Protein AF-A0A409WT19-F1 (afdb_monomer)

Nearest PDB structures (foldseek):
  8k3w-assembly1_B  TM=9.129E-01  e=9.365E-23  Saccharomyces cerevisiae
  8k3q-assembly1_A  TM=8.929E-01  e=1.526E-22  Saccharomyces cerevisiae
  7stl-assembly1_B  TM=9.251E-01  e=7.924E-22  Candida albicans
  7stn-assembly1_A  TM=9.046E-01  e=9.515E-22  Candida albicans
  7stm-assembly1_B  TM=8.759E-01  e=1.372E-21  Candida albicans

Sequence (264 aa):
MSILGGAQQFPGGLEEDKERMMAGDPRSGIIFDMDGIPQRVPRRYDTDKKVELFHADFVLDNSVPPNLLDIFVNRTEREFTHMRYSAATCDPNAFNDSGFTLRQVYYAPPWRTELFIVTMMYHEDKELFCRMMHGVIINVAHLCKRDCRRTGGKDGWKKMVVCIVSDGRGRDKVNARTLSVMVAMSAYQDGVAKTKIGKQAVTGCIYEYTTQSAEKGTVPVQVISSPKEKNQTKINSHSWLFNAFGAISSLQPNVPLDVGLTSI

Organism: Psilocybe cyanescens (NCBI:txid93625)

pLDDT: mean 70.89, std 19.67, range [27.17, 92.88]

Mean predicted aligned error: 13.64 Å

InterPro domains:
  IPR004835 Chitin synthase [PTHR22914] (76-249)
  IPR013616 Chitin synthase N-terminal [PF08407] (47-108)

Radius of gyration: 22.03 Å; Cα contacts (8 Å, |Δi|>4): 404; chains: 1; bounding box: 65×69×58 Å

Structure (mmCIF, N/CA/C/O backbone):
data_AF-A0A409WT19-F1
#
_entry.id   AF-A0A409WT19-F1
#
loop_
_atom_site.group_PDB
_atom_site.id
_atom_site.type_symbol
_atom_site.label_atom_id
_atom_site.label_alt_id
_atom_site.label_comp_id
_atom_site.label_asym_id
_atom_site.label_entity_id
_atom_site.label_seq_id
_atom_site.pdbx_PDB_ins_code
_atom_site.Cartn_x
_atom_site.Cartn_y
_atom_site.Cartn_z
_atom_site.occupancy
_atom_site.B_iso_or_equiv
_atom_site.auth_seq_id
_atom_site.auth_comp_id
_atom_site.auth_asym_id
_atom_site.auth_atom_id
_atom_site.pdbx_PDB_model_num
ATOM 1 N N . MET A 1 1 ? 35.675 50.215 -40.117 1.00 34.16 1 MET A N 1
ATOM 2 C CA . MET A 1 1 ? 36.206 49.495 -38.942 1.00 34.16 1 MET A CA 1
ATOM 3 C C . MET A 1 1 ? 35.009 48.838 -38.265 1.00 34.16 1 MET A C 1
ATOM 5 O O . MET A 1 1 ? 34.357 49.470 -37.451 1.00 34.16 1 MET A O 1
ATOM 9 N N . SER A 1 2 ? 34.638 47.635 -38.707 1.00 27.17 2 SER A N 1
ATOM 10 C CA . SER A 1 2 ? 33.568 46.840 -38.089 1.00 27.17 2 SER A CA 1
ATOM 11 C C . SER A 1 2 ? 34.222 45.624 -37.462 1.00 27.17 2 SER A C 1
ATOM 13 O O . SER A 1 2 ? 34.942 44.903 -38.151 1.00 27.17 2 SER A O 1
ATOM 15 N N . ILE A 1 3 ? 34.021 45.438 -36.161 1.00 33.12 3 ILE A N 1
ATOM 16 C CA . ILE A 1 3 ? 34.549 44.295 -35.421 1.00 33.12 3 ILE A CA 1
ATOM 17 C C . ILE A 1 3 ? 33.390 43.349 -35.120 1.00 33.12 3 ILE A C 1
ATOM 19 O O . ILE A 1 3 ? 32.343 43.749 -34.617 1.00 33.12 3 ILE A O 1
ATOM 23 N N . LEU A 1 4 ? 33.625 42.101 -35.513 1.00 32.59 4 LEU A N 1
ATOM 24 C CA . LEU A 1 4 ? 32.798 40.915 -35.373 1.00 32.59 4 LEU A CA 1
ATOM 25 C C . LEU A 1 4 ? 32.616 40.502 -33.907 1.00 32.59 4 LEU A C 1
ATOM 27 O O . LEU A 1 4 ? 33.563 40.534 -33.126 1.00 32.59 4 LEU A O 1
ATOM 31 N N . GLY A 1 5 ? 31.430 39.985 -33.591 1.00 28.62 5 GLY A N 1
ATOM 32 C CA . GLY A 1 5 ? 31.175 39.134 -32.432 1.00 28.62 5 GLY A CA 1
ATOM 33 C C . GLY A 1 5 ? 30.211 38.026 -32.846 1.00 28.62 5 GLY A C 1
ATOM 34 O O . GLY A 1 5 ? 29.013 38.262 -32.956 1.00 28.62 5 GLY A O 1
ATOM 35 N N . GLY A 1 6 ? 30.747 36.846 -33.163 1.00 30.41 6 GLY A N 1
ATOM 36 C CA . GLY A 1 6 ? 29.967 35.672 -33.547 1.00 30.41 6 GLY A CA 1
ATOM 37 C C . GLY A 1 6 ? 29.370 34.975 -32.327 1.00 30.41 6 GLY A C 1
ATOM 38 O O . GLY A 1 6 ? 30.101 34.614 -31.407 1.00 30.41 6 GLY A O 1
ATOM 39 N N . ALA A 1 7 ? 28.056 34.753 -32.345 1.00 29.17 7 ALA A N 1
ATOM 40 C CA . ALA A 1 7 ? 27.387 33.805 -31.465 1.00 29.17 7 ALA A CA 1
ATOM 41 C C . ALA A 1 7 ? 27.084 32.533 -32.267 1.00 29.17 7 ALA A C 1
ATOM 43 O O . ALA A 1 7 ? 26.393 32.559 -33.284 1.00 29.17 7 ALA A O 1
ATOM 44 N N . GLN A 1 8 ? 27.658 31.427 -31.816 1.00 30.56 8 GLN A N 1
ATOM 45 C CA . GLN A 1 8 ? 27.483 30.090 -32.361 1.00 30.56 8 GLN A CA 1
ATOM 46 C C . GLN A 1 8 ? 26.070 29.594 -32.018 1.00 30.56 8 GLN A C 1
ATOM 48 O O . GLN A 1 8 ? 25.699 29.517 -30.848 1.00 30.56 8 GLN A O 1
ATOM 53 N N . GLN A 1 9 ? 25.262 29.308 -33.038 1.00 28.48 9 GLN A N 1
ATOM 54 C CA . GLN A 1 9 ? 23.874 28.874 -32.890 1.00 28.48 9 GLN A CA 1
ATOM 55 C C . GLN A 1 9 ? 23.842 27.358 -32.632 1.00 28.48 9 GLN A C 1
ATOM 57 O O . GLN A 1 9 ? 24.220 26.568 -33.495 1.00 28.48 9 GLN A O 1
ATOM 62 N N . PHE A 1 10 ? 23.430 26.950 -31.430 1.00 28.52 10 PHE A N 1
ATOM 63 C CA . PHE A 1 10 ? 23.114 25.554 -31.117 1.00 28.52 10 PHE A CA 1
ATOM 64 C C . PHE A 1 10 ? 21.716 25.216 -31.668 1.00 28.52 10 PHE A C 1
ATOM 66 O O . PHE A 1 10 ? 20.786 25.990 -31.429 1.00 28.52 10 PHE A O 1
ATOM 73 N N . PRO A 1 11 ? 21.524 24.094 -32.388 1.00 29.58 11 PRO A N 1
ATOM 74 C CA . PRO A 1 11 ? 20.205 23.691 -32.853 1.00 29.58 11 PRO A CA 1
ATOM 75 C C . PRO A 1 11 ? 19.469 22.979 -31.711 1.00 29.58 11 PRO A C 1
ATOM 77 O O . PRO A 1 11 ? 19.984 22.017 -31.143 1.00 29.58 11 PRO A O 1
ATOM 80 N N . GLY A 1 12 ? 18.279 23.460 -31.356 1.00 33.72 12 GLY A N 1
ATOM 81 C CA . GLY A 1 12 ? 17.450 22.844 -30.315 1.00 33.72 12 GLY A CA 1
ATOM 82 C C . GLY A 1 12 ? 16.555 23.848 -29.600 1.00 33.72 12 GLY A C 1
ATOM 83 O O . GLY A 1 12 ? 16.674 24.039 -28.392 1.00 33.72 12 GLY A O 1
ATOM 84 N N . GLY A 1 13 ? 15.698 24.540 -30.352 1.00 27.66 13 GLY A N 1
ATOM 85 C CA . GLY A 1 13 ? 14.658 25.392 -29.784 1.00 27.66 13 GLY A CA 1
ATOM 86 C C . GLY A 1 13 ? 13.470 24.551 -29.316 1.00 27.66 13 GLY A C 1
ATOM 87 O O . GLY A 1 13 ? 12.883 23.819 -30.104 1.00 27.66 13 GLY A O 1
ATOM 88 N N . LEU A 1 14 ? 13.088 24.717 -28.048 1.00 38.41 14 LEU A N 1
ATOM 89 C CA . LEU A 1 14 ? 11.942 24.110 -27.341 1.00 38.41 14 LEU A CA 1
ATOM 90 C C . LEU A 1 14 ? 10.548 24.362 -27.965 1.00 38.41 14 LEU A C 1
ATOM 92 O O . LEU A 1 14 ? 9.535 24.010 -27.356 1.00 38.41 14 LEU A O 1
ATOM 96 N N . GLU A 1 15 ? 10.466 24.986 -29.139 1.00 33.94 15 GLU A N 1
ATOM 97 C CA . GLU A 1 15 ? 9.197 25.220 -29.835 1.00 33.94 15 GLU A CA 1
ATOM 98 C C . GLU A 1 15 ? 8.867 24.143 -30.873 1.00 33.94 15 GLU A C 1
ATOM 100 O O . GLU A 1 15 ? 7.701 23.768 -30.975 1.00 33.94 15 GLU A O 1
ATOM 105 N N . GLU A 1 16 ? 9.852 23.554 -31.560 1.00 32.25 16 GLU A N 1
ATOM 106 C CA . GLU A 1 16 ? 9.579 22.525 -32.584 1.00 32.25 16 GLU A CA 1
ATOM 107 C C . GLU A 1 16 ? 9.111 21.186 -31.978 1.00 32.25 16 GLU A C 1
ATOM 109 O O . GLU A 1 16 ? 8.370 20.429 -32.611 1.00 32.25 16 GLU A O 1
ATOM 114 N N . ASP A 1 17 ? 9.448 20.915 -30.712 1.00 38.34 17 ASP A N 1
ATOM 115 C CA . ASP A 1 17 ? 9.003 19.707 -30.003 1.00 38.34 17 ASP A CA 1
ATOM 116 C C . ASP A 1 17 ? 7.533 19.772 -29.551 1.00 38.34 17 ASP A C 1
ATOM 118 O O . ASP A 1 17 ? 6.922 18.734 -29.283 1.00 38.34 17 ASP A O 1
ATOM 122 N N . LYS A 1 18 ? 6.919 20.965 -29.512 1.00 36.59 18 LYS A N 1
ATOM 123 C CA . LYS A 1 18 ? 5.501 21.105 -29.141 1.00 36.59 18 LYS A CA 1
ATOM 124 C C . LYS A 1 18 ? 4.560 20.661 -30.256 1.00 36.59 18 LYS A C 1
ATOM 126 O O . LYS A 1 18 ? 3.535 20.054 -29.960 1.00 36.59 18 LYS A O 1
ATOM 131 N N . GLU A 1 19 ? 4.902 20.902 -31.521 1.00 31.25 19 GLU A N 1
ATOM 132 C CA . GLU A 1 19 ? 4.044 20.488 -32.641 1.00 31.25 19 GLU A CA 1
ATOM 133 C C . GLU A 1 19 ? 4.127 18.981 -32.912 1.00 31.25 19 GLU A C 1
ATOM 135 O O . GLU A 1 19 ? 3.110 18.352 -33.211 1.00 31.25 19 GLU A O 1
ATOM 140 N N . ARG A 1 20 ? 5.294 18.352 -32.702 1.00 35.41 20 ARG A N 1
ATOM 141 C CA . ARG A 1 20 ? 5.429 16.888 -32.828 1.00 35.41 20 ARG A CA 1
ATOM 142 C C . ARG A 1 20 ? 4.721 16.105 -31.724 1.00 35.41 20 ARG A C 1
ATOM 144 O O . ARG A 1 20 ? 4.284 14.989 -31.983 1.00 35.41 20 ARG A O 1
ATOM 151 N N . MET A 1 21 ? 4.562 16.673 -30.528 1.00 38.19 21 MET A N 1
ATOM 152 C CA . MET A 1 21 ? 3.793 16.033 -29.451 1.00 38.19 21 MET A CA 1
ATOM 153 C C . MET A 1 21 ? 2.270 16.107 -29.648 1.00 38.19 21 MET A C 1
ATOM 155 O O . MET A 1 21 ? 1.548 15.365 -28.986 1.00 38.19 21 MET A O 1
ATOM 159 N N . MET A 1 22 ? 1.777 16.955 -30.559 1.00 35.16 22 MET A N 1
ATOM 160 C CA . MET A 1 22 ? 0.338 17.177 -30.771 1.00 35.16 22 MET A CA 1
ATOM 161 C C . MET A 1 22 ? -0.224 16.466 -32.014 1.00 35.16 22 MET A C 1
ATOM 163 O O . MET A 1 22 ? -1.440 16.400 -32.182 1.00 35.16 22 MET A O 1
ATOM 167 N N . ALA A 1 23 ? 0.626 15.887 -32.867 1.00 37.25 23 ALA A N 1
ATOM 168 C CA . ALA A 1 23 ? 0.204 15.116 -34.036 1.00 37.25 23 ALA A CA 1
ATOM 169 C C . ALA A 1 23 ? 0.237 13.604 -33.741 1.00 37.25 23 ALA A C 1
ATOM 171 O O . ALA A 1 23 ? 1.149 12.887 -34.152 1.00 37.25 23 ALA A O 1
ATOM 172 N N . GLY A 1 24 ? -0.758 13.119 -32.994 1.00 36.38 24 GLY A N 1
ATOM 173 C CA . GLY A 1 24 ? -0.985 11.686 -32.794 1.00 36.38 24 GLY A CA 1
ATOM 174 C C . GLY A 1 24 ? -1.461 10.998 -34.081 1.00 36.38 24 GLY A C 1
ATOM 175 O O . GLY A 1 24 ? -2.350 11.499 -34.767 1.00 36.38 24 GLY A O 1
ATOM 176 N N . ASP A 1 25 ? -0.869 9.846 -34.401 1.00 36.38 25 ASP A N 1
ATOM 177 C CA . ASP A 1 25 ? -1.284 8.959 -35.496 1.00 36.38 25 ASP A CA 1
ATOM 178 C C . ASP A 1 25 ? -2.743 8.494 -35.284 1.00 36.38 25 ASP A C 1
ATOM 180 O O . ASP A 1 25 ? -3.032 7.850 -34.273 1.00 36.38 25 ASP A O 1
ATOM 184 N N . PRO A 1 26 ? -3.679 8.759 -36.217 1.00 38.06 26 PRO A N 1
ATOM 185 C CA . PRO A 1 26 ? -5.097 8.419 -36.065 1.00 38.06 26 PRO A CA 1
ATOM 186 C C . PRO A 1 26 ? -5.399 6.905 -36.120 1.00 38.06 26 PRO A C 1
ATOM 188 O O . PRO A 1 26 ? -6.566 6.515 -36.184 1.00 38.06 26 PRO A O 1
ATOM 191 N N . ARG A 1 27 ? -4.381 6.031 -36.104 1.00 37.41 27 ARG A N 1
ATOM 192 C CA . ARG A 1 27 ? -4.532 4.564 -36.081 1.00 37.41 27 ARG A CA 1
ATOM 193 C C . ARG A 1 27 ? -4.283 3.910 -34.721 1.00 37.41 27 ARG A C 1
ATOM 195 O O . ARG A 1 27 ? -4.543 2.715 -34.587 1.00 37.41 27 ARG A O 1
ATOM 202 N N . SER A 1 28 ? -3.857 4.649 -33.698 1.00 38.03 28 SER A N 1
ATOM 203 C CA . SER A 1 28 ? -3.833 4.156 -32.316 1.00 38.03 28 SER A CA 1
ATOM 204 C C . SER A 1 28 ? -5.093 4.624 -31.584 1.00 38.03 28 SER A C 1
ATOM 206 O O . SER A 1 28 ? -5.157 5.709 -31.018 1.00 38.03 28 SER A O 1
ATOM 208 N N . GLY A 1 29 ? -6.138 3.795 -31.600 1.00 32.41 29 GLY A N 1
ATOM 209 C CA . GLY A 1 29 ? -7.414 4.050 -30.916 1.00 32.41 29 GLY A CA 1
ATOM 210 C C . GLY A 1 29 ? -7.337 4.010 -29.383 1.00 32.41 29 GLY A C 1
ATOM 211 O O . GLY A 1 29 ? -8.157 3.351 -28.753 1.00 32.41 29 GLY A O 1
ATOM 212 N N . ILE A 1 30 ? -6.358 4.678 -28.772 1.00 35.19 30 ILE A N 1
ATOM 213 C CA . ILE A 1 30 ? -6.200 4.784 -27.321 1.00 35.19 30 ILE A CA 1
ATOM 214 C C . ILE A 1 30 ? -6.354 6.255 -26.932 1.00 35.19 30 ILE A C 1
ATOM 216 O O . ILE A 1 30 ? -5.383 6.998 -26.815 1.00 35.19 30 ILE A O 1
ATOM 220 N N . ILE A 1 31 ? -7.601 6.664 -26.713 1.00 31.11 31 ILE A N 1
ATOM 221 C CA . ILE A 1 31 ? -7.924 7.886 -25.978 1.00 31.11 31 ILE A CA 1
ATOM 222 C C . ILE A 1 31 ? -8.144 7.453 -24.526 1.00 31.11 31 ILE A C 1
ATOM 224 O O . ILE A 1 31 ? -9.209 6.946 -24.178 1.00 31.11 31 ILE A O 1
ATOM 228 N N . PHE A 1 32 ? -7.128 7.609 -23.672 1.00 40.91 32 PHE A N 1
ATOM 229 C CA . PHE A 1 32 ? -7.372 7.681 -22.232 1.00 40.91 32 PHE A CA 1
ATOM 230 C C . PHE A 1 32 ? -7.913 9.079 -21.957 1.00 40.91 32 PHE A C 1
ATOM 232 O O . PHE A 1 32 ? -7.148 10.037 -21.862 1.00 40.91 32 PHE A O 1
ATOM 239 N N . ASP A 1 33 ? -9.235 9.194 -21.884 1.00 40.25 33 ASP A N 1
ATOM 240 C CA . ASP A 1 33 ? -9.903 10.417 -21.455 1.00 40.25 33 ASP A CA 1
ATOM 241 C C . ASP A 1 33 ? -9.554 10.683 -19.977 1.00 40.25 33 ASP A C 1
ATOM 243 O O . ASP A 1 33 ? -10.164 10.148 -19.051 1.00 40.25 33 ASP A O 1
ATOM 247 N N . MET A 1 34 ? -8.484 11.453 -19.772 1.00 45.59 34 MET A N 1
ATOM 248 C CA . MET A 1 34 ? -7.993 11.926 -18.473 1.00 45.59 34 MET A CA 1
ATOM 249 C C . MET A 1 34 ? -8.787 13.139 -17.949 1.00 45.59 34 MET A C 1
ATOM 251 O O . MET A 1 34 ? -8.468 13.635 -16.865 1.00 45.59 34 MET A O 1
ATOM 255 N N . ASP A 1 35 ? -9.825 13.586 -18.667 1.00 38.72 35 ASP A N 1
ATOM 256 C CA . ASP A 1 35 ? -10.744 14.658 -18.257 1.00 38.72 35 ASP A CA 1
ATOM 257 C C . ASP A 1 35 ? -12.117 14.124 -17.800 1.00 38.72 35 ASP A C 1
ATOM 259 O O . ASP A 1 35 ? -12.917 14.845 -17.192 1.00 38.72 35 ASP A O 1
ATOM 263 N N . GLY A 1 36 ? -12.371 12.826 -17.986 1.00 41.22 36 GLY A N 1
ATOM 264 C CA . GLY A 1 36 ? -13.545 12.132 -17.476 1.00 41.22 36 GLY A CA 1
ATOM 265 C C . GLY A 1 36 ? -13.480 11.892 -15.966 1.00 41.22 36 GLY A C 1
ATOM 266 O O . GLY A 1 36 ? -12.924 10.901 -15.493 1.00 41.22 36 GLY A O 1
ATOM 267 N N . ILE A 1 37 ? -14.124 12.759 -15.180 1.00 49.78 37 ILE A N 1
ATOM 268 C CA . ILE A 1 37 ? -14.518 12.426 -13.801 1.00 49.78 37 ILE A CA 1
ATOM 269 C C . ILE A 1 37 ? -15.311 11.106 -13.865 1.00 49.78 37 ILE A C 1
ATOM 271 O O . ILE A 1 37 ? -16.306 11.070 -14.593 1.00 49.78 37 ILE A O 1
ATOM 275 N N . PRO A 1 38 ? -14.950 10.035 -13.126 1.00 46.41 38 PRO A N 1
ATOM 276 C CA . PRO A 1 38 ? -15.708 8.790 -13.172 1.00 46.41 38 PRO A CA 1
ATOM 277 C C . PRO A 1 38 ? -17.157 9.059 -12.755 1.00 46.41 38 PRO A C 1
ATOM 279 O O . PRO A 1 38 ? -17.451 9.342 -11.587 1.00 46.41 38 PRO A O 1
ATOM 282 N N . GLN A 1 39 ? -18.065 9.020 -13.735 1.00 46.75 39 GLN A N 1
ATOM 283 C CA . GLN A 1 39 ? -19.486 9.204 -13.494 1.00 46.75 39 GLN A CA 1
ATOM 284 C C . GLN A 1 39 ? -20.028 8.031 -12.680 1.00 46.75 39 GLN A C 1
ATOM 286 O O . GLN A 1 39 ? -19.696 6.864 -12.891 1.00 46.75 39 GLN A O 1
ATOM 291 N N . ARG A 1 40 ? -20.881 8.373 -11.713 1.00 45.03 40 ARG A N 1
ATOM 292 C CA . ARG A 1 40 ? -21.516 7.441 -10.785 1.00 45.03 40 ARG A CA 1
ATOM 293 C C . ARG A 1 40 ? -22.378 6.444 -11.561 1.00 45.03 40 ARG A C 1
ATOM 295 O O . ARG A 1 40 ? -23.496 6.769 -11.947 1.00 45.03 40 ARG A O 1
ATOM 302 N N . VAL A 1 41 ? -21.891 5.218 -11.725 1.00 48.91 41 VAL A N 1
ATOM 303 C CA . VAL A 1 41 ? -22.724 4.105 -12.194 1.00 48.91 41 VAL A CA 1
ATOM 304 C C . VAL A 1 41 ? -23.747 3.782 -11.088 1.00 48.91 41 VAL A C 1
ATOM 306 O O . VAL A 1 41 ? -23.342 3.586 -9.934 1.00 48.91 41 VAL A O 1
ATOM 309 N N . PRO A 1 42 ? -25.067 3.764 -11.368 1.00 39.84 42 PRO A N 1
ATOM 310 C CA . PRO A 1 42 ? -26.081 3.420 -10.375 1.00 39.84 42 PRO A CA 1
ATOM 311 C C . PRO A 1 42 ? -25.823 2.023 -9.794 1.00 39.84 42 PRO A C 1
ATOM 313 O O . PRO A 1 42 ? -25.612 1.056 -10.525 1.00 39.84 42 PRO A O 1
ATOM 316 N N . ARG A 1 43 ? -25.800 1.931 -8.459 1.00 55.56 43 ARG A N 1
ATOM 317 C CA . ARG A 1 43 ? -25.435 0.721 -7.710 1.00 55.56 43 ARG A CA 1
ATOM 318 C C . ARG A 1 43 ? -26.421 -0.415 -7.994 1.00 55.56 43 ARG A C 1
ATOM 320 O O . ARG A 1 43 ? -27.623 -0.241 -7.809 1.00 55.56 43 ARG A O 1
ATOM 327 N N . ARG A 1 44 ? -25.910 -1.603 -8.338 1.00 46.31 44 ARG A N 1
ATOM 328 C CA . ARG A 1 44 ? -26.653 -2.851 -8.112 1.00 46.31 44 ARG A CA 1
ATOM 329 C C . ARG A 1 44 ? -26.883 -2.990 -6.605 1.00 46.31 44 ARG A C 1
ATOM 331 O O . ARG A 1 44 ? -25.963 -2.744 -5.829 1.00 46.31 44 ARG A O 1
ATOM 338 N N . TYR A 1 45 ? -28.118 -3.318 -6.238 1.00 42.38 45 TYR A N 1
ATOM 339 C CA . TYR A 1 45 ? -28.596 -3.506 -4.872 1.00 42.38 45 TYR A CA 1
ATOM 340 C C . TYR A 1 45 ? -27.585 -4.236 -3.985 1.00 42.38 45 TYR A C 1
ATOM 342 O O . TYR A 1 45 ? -26.946 -5.195 -4.425 1.00 42.38 45 TYR A O 1
ATOM 350 N N . ASP A 1 46 ? -27.473 -3.742 -2.751 1.00 49.16 46 ASP A N 1
ATOM 351 C CA . ASP A 1 46 ? -26.661 -4.280 -1.664 1.00 49.16 46 ASP A CA 1
ATOM 352 C C . ASP A 1 46 ? -26.919 -5.784 -1.552 1.00 49.16 46 ASP A C 1
ATOM 354 O O . ASP A 1 46 ? -27.963 -6.235 -1.083 1.00 49.16 46 ASP A O 1
ATOM 358 N N . THR A 1 47 ? -26.023 -6.570 -2.139 1.00 44.38 47 THR A N 1
ATOM 359 C CA . THR A 1 47 ? -26.100 -8.019 -2.063 1.00 44.38 47 THR A CA 1
ATOM 360 C C . THR A 1 47 ? -25.223 -8.381 -0.885 1.00 44.38 47 THR A C 1
ATOM 362 O O . THR A 1 47 ? -24.000 -8.252 -0.985 1.00 44.38 47 THR A O 1
ATOM 365 N N . ASP A 1 48 ? -25.836 -8.803 0.221 1.00 48.09 48 ASP A N 1
ATOM 366 C CA . ASP A 1 48 ? -25.133 -9.347 1.382 1.00 48.09 48 ASP A CA 1
ATOM 367 C C . ASP A 1 48 ? -24.398 -10.628 0.968 1.00 48.09 48 ASP A C 1
ATOM 369 O O . ASP A 1 48 ? -24.874 -11.755 1.122 1.00 48.09 48 ASP A O 1
ATOM 373 N N . LYS A 1 49 ? -23.215 -10.458 0.377 1.00 55.53 49 LYS A N 1
ATOM 374 C CA . LYS A 1 49 ? -22.304 -11.555 0.089 1.00 55.53 49 LYS A CA 1
ATOM 375 C C . LYS A 1 49 ? -21.637 -11.937 1.398 1.00 55.53 49 LYS A C 1
ATOM 377 O O . LYS A 1 49 ? -20.784 -11.211 1.907 1.00 55.53 49 LYS A O 1
ATOM 382 N N . LYS A 1 50 ? -22.029 -13.091 1.932 1.00 55.88 50 LYS A N 1
ATOM 383 C CA . LYS A 1 50 ? -21.283 -13.760 2.996 1.00 55.88 50 LYS A CA 1
ATOM 384 C C . LYS A 1 50 ? -19.946 -14.198 2.404 1.00 55.88 50 LYS A C 1
ATOM 386 O O . LYS A 1 50 ? -19.914 -15.062 1.534 1.00 55.88 50 LYS A O 1
ATOM 391 N N . VAL A 1 51 ? -18.873 -13.543 2.827 1.00 63.12 51 VAL A N 1
ATOM 392 C CA . VAL A 1 51 ? -17.499 -13.914 2.485 1.00 63.12 51 VAL A CA 1
ATOM 393 C C . VAL A 1 51 ? -16.915 -14.616 3.701 1.00 63.12 51 VAL A C 1
ATOM 395 O O . VAL A 1 51 ? -17.097 -14.143 4.825 1.00 63.12 51 VAL A O 1
ATOM 398 N N . GLU A 1 52 ? -16.268 -15.756 3.484 1.00 58.88 52 GLU A N 1
ATOM 399 C CA . GLU A 1 52 ? -15.561 -16.461 4.549 1.00 58.88 52 GLU A CA 1
ATOM 400 C C . GLU A 1 52 ? -14.384 -15.618 5.040 1.00 58.88 52 GLU A C 1
ATOM 402 O O . GLU A 1 52 ? -13.645 -15.031 4.250 1.00 58.88 52 GLU A O 1
ATOM 407 N N . LEU A 1 53 ? -14.227 -15.538 6.361 1.00 66.06 53 LEU A N 1
ATOM 408 C CA . LEU A 1 53 ? -13.088 -14.860 6.961 1.00 66.06 53 LEU A CA 1
ATOM 409 C C . LEU A 1 53 ? -11.847 -15.737 6.787 1.00 66.06 53 LEU A C 1
ATOM 411 O O . LEU A 1 53 ? -11.853 -16.918 7.136 1.00 66.06 53 LEU A O 1
ATOM 415 N N . PHE A 1 54 ? -10.770 -15.153 6.280 1.00 59.59 54 PHE A N 1
ATOM 416 C CA . PHE A 1 54 ? -9.487 -15.821 6.170 1.00 59.59 54 PHE A CA 1
ATOM 417 C C . PHE A 1 54 ? -8.764 -15.717 7.514 1.00 59.59 54 PHE A C 1
ATOM 419 O O . PHE A 1 54 ? -8.353 -14.630 7.896 1.00 59.59 54 PHE A O 1
ATOM 426 N N . HIS A 1 55 ? -8.619 -16.826 8.249 1.00 58.69 55 HIS A N 1
ATOM 427 C CA . HIS A 1 55 ? -7.968 -16.823 9.574 1.00 58.69 55 HIS A CA 1
ATOM 428 C C . HIS A 1 55 ? -8.585 -15.823 10.582 1.00 58.69 55 HIS A C 1
ATOM 430 O O . HIS A 1 55 ? -7.888 -15.300 11.439 1.00 58.69 55 HIS A O 1
ATOM 436 N N . ALA A 1 56 ? -9.908 -15.611 10.508 1.00 59.09 56 ALA A N 1
ATOM 437 C CA . ALA A 1 56 ? -10.683 -14.609 11.262 1.00 59.09 56 ALA A CA 1
ATOM 438 C C . ALA A 1 56 ? -10.616 -13.159 10.738 1.00 59.09 56 ALA A C 1
ATOM 440 O O . ALA A 1 56 ? -11.361 -12.311 11.234 1.00 59.09 56 ALA A O 1
ATOM 441 N N . ASP A 1 57 ? -9.879 -12.911 9.653 1.00 71.19 57 ASP A N 1
ATOM 442 C CA . ASP A 1 57 ? -9.804 -11.606 8.997 1.00 71.19 57 ASP A CA 1
ATOM 443 C C . ASP A 1 57 ? -10.682 -11.520 7.750 1.00 71.19 57 ASP A C 1
ATOM 445 O O . ASP A 1 57 ? -10.887 -12.484 7.010 1.00 71.19 57 ASP A O 1
ATOM 449 N N . PHE A 1 58 ? -11.175 -10.319 7.456 1.00 80.44 58 PHE A N 1
ATOM 450 C CA . PHE A 1 58 ? -11.838 -10.056 6.185 1.00 80.44 58 PHE A CA 1
ATOM 451 C C . PHE A 1 58 ? -10.790 -9.718 5.125 1.00 80.44 58 PHE A C 1
ATOM 453 O O . PHE A 1 58 ? -10.306 -8.583 5.060 1.00 80.44 58 PHE A O 1
ATOM 460 N N . VAL A 1 59 ? -10.462 -10.714 4.304 1.00 83.56 59 VAL A N 1
ATOM 461 C CA . VAL A 1 59 ? -9.511 -10.598 3.198 1.00 83.56 59 VAL A CA 1
ATOM 462 C C . VAL A 1 59 ? -10.237 -10.823 1.875 1.00 83.56 59 VAL A C 1
ATOM 464 O O . VAL A 1 59 ? -10.973 -11.796 1.718 1.00 83.56 59 VAL A O 1
ATOM 467 N N . LEU A 1 60 ? -10.017 -9.934 0.912 1.00 85.81 60 LEU A N 1
ATOM 468 C CA . LEU A 1 60 ? -10.510 -10.057 -0.456 1.00 85.81 60 LEU A CA 1
ATOM 469 C C . LEU A 1 60 ? -9.337 -9.973 -1.427 1.00 85.81 60 LEU A C 1
ATOM 471 O O . LEU A 1 60 ? -8.585 -9.007 -1.397 1.00 85.81 60 LEU A O 1
ATOM 475 N N . ASP A 1 61 ? -9.208 -10.952 -2.316 1.00 86.06 61 ASP A N 1
ATOM 476 C CA . ASP A 1 61 ? -8.332 -10.841 -3.482 1.00 86.06 61 ASP A CA 1
ATOM 477 C C . ASP A 1 61 ? -9.177 -10.359 -4.668 1.00 86.06 61 ASP A C 1
ATOM 479 O O . ASP A 1 61 ? -10.010 -11.092 -5.204 1.00 86.06 61 ASP A O 1
ATOM 483 N N . ASN A 1 62 ? -8.960 -9.115 -5.084 1.00 87.25 62 ASN A N 1
ATOM 484 C CA . ASN A 1 62 ? -9.674 -8.494 -6.188 1.00 87.25 62 ASN A CA 1
ATOM 485 C C . ASN A 1 62 ? -8.790 -8.434 -7.430 1.00 87.25 62 ASN A C 1
ATOM 487 O O . ASN A 1 62 ? -7.666 -7.939 -7.376 1.00 87.25 62 ASN A O 1
ATOM 491 N N . SER A 1 63 ? -9.312 -8.887 -8.569 1.00 86.56 63 SER A N 1
ATOM 492 C CA . SER A 1 63 ? -8.597 -8.779 -9.839 1.00 86.56 63 SER A CA 1
ATOM 493 C C . SER A 1 63 ? -8.428 -7.315 -10.247 1.00 86.56 63 SER A C 1
ATOM 495 O O . SER A 1 63 ? -9.371 -6.519 -10.198 1.00 86.56 63 SER A O 1
ATOM 497 N N . VAL A 1 64 ? -7.217 -6.978 -10.673 1.00 84.50 64 VAL A N 1
ATOM 498 C CA . VAL A 1 64 ? -6.889 -5.682 -11.265 1.00 84.50 64 VAL A CA 1
ATOM 499 C C . VAL A 1 64 ? -7.592 -5.548 -12.622 1.00 84.50 64 VAL A C 1
ATOM 501 O O . VAL A 1 64 ? -7.741 -6.553 -13.326 1.00 84.50 64 VAL A O 1
ATOM 504 N N . PRO A 1 65 ? -8.046 -4.342 -13.021 1.00 81.94 65 PRO A N 1
ATOM 505 C CA . PRO A 1 65 ? -8.675 -4.142 -14.320 1.00 81.94 65 PRO A CA 1
ATOM 506 C C . PRO A 1 65 ? -7.803 -4.676 -15.473 1.00 81.94 65 PRO A C 1
ATOM 508 O O . PRO A 1 65 ? -6.619 -4.338 -15.536 1.00 81.94 65 PRO A O 1
ATOM 511 N N . PRO A 1 66 ? -8.367 -5.461 -16.412 1.00 80.06 66 PRO A N 1
ATOM 512 C CA . PRO A 1 66 ? -7.593 -6.117 -17.471 1.00 80.06 66 PRO A CA 1
ATOM 513 C C . PRO A 1 66 ? -6.841 -5.115 -18.353 1.00 80.06 66 PRO A C 1
ATOM 515 O O . PRO A 1 66 ? -5.680 -5.339 -18.677 1.00 80.06 66 PRO A O 1
ATOM 518 N N . ASN A 1 67 ? -7.443 -3.949 -18.613 1.00 80.81 67 ASN A N 1
ATOM 519 C CA . ASN A 1 67 ? -6.819 -2.863 -19.374 1.00 80.81 67 ASN A CA 1
ATOM 520 C C . ASN A 1 67 ? -5.480 -2.403 -18.772 1.00 80.81 67 ASN A C 1
ATOM 522 O O . ASN A 1 67 ? -4.609 -1.936 -19.498 1.00 80.81 67 ASN A O 1
ATOM 526 N N . LEU A 1 68 ? -5.321 -2.505 -17.448 1.00 77.31 68 LEU A N 1
ATOM 527 C CA . LEU A 1 68 ? -4.080 -2.147 -16.770 1.00 77.31 68 LEU A CA 1
ATOM 528 C C . LEU A 1 68 ? -3.047 -3.283 -16.865 1.00 77.31 68 LEU A C 1
ATOM 530 O O . LEU A 1 68 ? -1.862 -3.026 -17.063 1.00 77.31 68 LEU A O 1
ATOM 534 N N . LEU A 1 69 ? -3.496 -4.540 -16.786 1.00 81.94 69 LEU A N 1
ATOM 535 C CA . LEU A 1 69 ? -2.631 -5.716 -16.934 1.00 81.94 69 LEU A CA 1
ATOM 536 C C . LEU A 1 69 ? -1.993 -5.790 -18.327 1.00 81.94 69 LEU A C 1
ATOM 538 O O . LEU A 1 69 ? -0.831 -6.179 -18.445 1.00 81.94 69 LEU A O 1
ATOM 542 N N . ASP A 1 70 ? -2.711 -5.356 -19.364 1.00 82.38 70 ASP A N 1
ATOM 543 C CA . ASP A 1 70 ? -2.228 -5.355 -20.750 1.00 82.38 70 ASP A CA 1
ATOM 544 C C . ASP A 1 70 ? -1.064 -4.387 -21.004 1.00 82.38 70 ASP A C 1
ATOM 546 O O . ASP A 1 70 ? -0.305 -4.573 -21.959 1.00 82.38 70 ASP A O 1
ATOM 550 N N . ILE A 1 71 ? -0.877 -3.391 -20.136 1.00 82.31 71 ILE A N 1
ATOM 551 C CA . ILE A 1 71 ? 0.234 -2.433 -20.215 1.00 82.31 71 ILE A CA 1
ATOM 552 C C . ILE A 1 71 ? 1.517 -3.026 -19.612 1.00 82.31 71 ILE A C 1
ATOM 554 O O . ILE A 1 71 ? 2.624 -2.693 -20.037 1.00 82.31 71 ILE A O 1
ATOM 558 N N . PHE A 1 72 ? 1.391 -3.917 -18.626 1.00 83.06 72 PHE A N 1
ATOM 559 C CA . PHE A 1 72 ? 2.528 -4.418 -17.859 1.00 83.06 72 PHE A CA 1
ATOM 560 C C . PHE A 1 72 ? 3.139 -5.692 -18.440 1.00 83.06 72 PHE A C 1
ATOM 562 O O . PHE A 1 72 ? 2.515 -6.416 -19.218 1.00 83.06 72 PHE A O 1
ATOM 569 N N . VAL A 1 73 ? 4.390 -5.958 -18.054 1.00 80.38 73 VAL A N 1
ATOM 570 C CA . VAL A 1 73 ? 5.163 -7.117 -18.523 1.00 80.38 73 VAL A CA 1
ATOM 571 C C . VAL A 1 73 ? 4.747 -8.385 -17.778 1.00 80.38 73 VAL A C 1
ATOM 573 O O . VAL A 1 73 ? 4.486 -9.405 -18.414 1.00 80.38 73 VAL A O 1
ATOM 576 N N . ASN A 1 74 ? 4.627 -8.330 -16.446 1.00 80.75 74 ASN A N 1
ATOM 577 C CA . ASN A 1 74 ? 4.240 -9.496 -15.656 1.00 80.75 74 ASN A CA 1
ATOM 578 C C . ASN A 1 74 ? 2.719 -9.539 -15.480 1.00 80.75 74 ASN A C 1
ATOM 580 O O . ASN A 1 74 ? 2.129 -8.613 -14.923 1.00 80.75 74 ASN A O 1
ATOM 584 N N . ARG A 1 75 ? 2.095 -10.633 -15.937 1.00 81.56 75 ARG A N 1
ATOM 585 C CA . ARG A 1 75 ? 0.626 -10.816 -15.956 1.00 81.56 75 ARG A CA 1
ATOM 586 C C . ARG A 1 75 ? 0.151 -12.138 -15.360 1.00 81.56 75 ARG A C 1
ATOM 588 O O . ARG A 1 75 ? -1.036 -12.436 -15.392 1.00 81.56 75 ARG A O 1
ATOM 595 N N . THR A 1 76 ? 1.071 -12.966 -14.885 1.00 80.38 76 THR A N 1
ATOM 596 C CA . THR A 1 76 ? 0.787 -14.357 -14.512 1.00 80.38 76 THR A CA 1
ATOM 597 C C . THR A 1 76 ? 0.695 -14.550 -13.006 1.00 80.38 76 THR A C 1
ATOM 599 O O . THR A 1 76 ? -0.154 -15.301 -12.534 1.00 80.38 76 THR A O 1
ATOM 602 N N . GLU A 1 77 ? 1.549 -13.881 -12.234 1.00 85.50 77 GLU A N 1
ATOM 603 C CA . GLU A 1 77 ? 1.614 -14.104 -10.791 1.00 85.50 77 GLU A CA 1
ATOM 604 C C . GLU A 1 77 ? 0.465 -13.397 -10.056 1.00 85.50 77 GLU A C 1
ATOM 606 O O . GLU A 1 77 ? -0.011 -12.326 -10.451 1.00 85.50 77 GLU A O 1
ATOM 611 N N . ARG A 1 78 ? 0.011 -14.000 -8.947 1.00 85.88 78 ARG A N 1
ATOM 612 C CA . ARG A 1 78 ? -1.087 -13.474 -8.112 1.00 85.88 78 ARG A CA 1
ATOM 613 C C . ARG A 1 78 ? -0.818 -12.050 -7.627 1.00 85.88 78 ARG A C 1
ATOM 615 O O . ARG A 1 78 ? -1.756 -11.268 -7.528 1.00 85.88 78 ARG A O 1
ATOM 622 N N . GLU A 1 79 ? 0.440 -11.702 -7.376 1.00 85.50 79 GLU A N 1
ATOM 623 C CA . GLU A 1 79 ? 0.819 -10.376 -6.880 1.00 85.50 79 GLU A CA 1
ATOM 624 C C . GLU A 1 79 ? 0.683 -9.248 -7.907 1.00 85.50 79 GLU A C 1
ATOM 626 O O . GLU A 1 79 ? 0.465 -8.102 -7.517 1.00 85.50 79 GLU A O 1
ATOM 631 N N . PHE A 1 80 ? 0.748 -9.587 -9.198 1.00 88.50 80 PHE A N 1
ATOM 632 C CA . PHE A 1 80 ? 0.572 -8.655 -10.314 1.00 88.50 80 PHE A CA 1
ATOM 633 C C . PHE A 1 80 ? -0.853 -8.649 -10.862 1.00 88.50 80 PHE A C 1
ATOM 635 O O . PHE A 1 80 ? -1.218 -7.754 -11.609 1.00 88.50 80 PHE A O 1
ATOM 642 N N . THR A 1 81 ? -1.661 -9.657 -10.535 1.00 88.19 81 THR A N 1
ATOM 643 C CA . THR A 1 81 ? -3.015 -9.814 -11.089 1.00 88.19 81 THR A CA 1
ATOM 644 C C . THR A 1 81 ? -4.108 -9.477 -10.087 1.00 88.19 81 THR A C 1
ATOM 646 O O . THR A 1 81 ? -5.182 -9.033 -10.489 1.00 88.19 81 THR A O 1
ATOM 649 N N . HIS A 1 82 ? -3.851 -9.689 -8.792 1.00 89.69 82 HIS A N 1
ATOM 650 C CA . HIS A 1 82 ? -4.830 -9.507 -7.728 1.00 89.69 82 HIS A CA 1
ATOM 651 C C . HIS A 1 82 ? -4.299 -8.568 -6.645 1.00 89.69 82 HIS A C 1
ATOM 653 O O . HIS A 1 82 ? -3.276 -8.829 -6.000 1.00 89.69 82 HIS A O 1
ATOM 659 N N . MET A 1 83 ? -5.047 -7.498 -6.400 1.00 90.75 83 MET A N 1
ATOM 660 C CA . MET A 1 83 ? -4.877 -6.646 -5.232 1.00 90.75 83 MET A CA 1
ATOM 661 C C . MET A 1 83 ? -5.532 -7.332 -4.032 1.00 90.75 83 MET A C 1
ATOM 663 O O . MET A 1 83 ? -6.689 -7.750 -4.110 1.00 90.75 83 MET A O 1
ATOM 667 N N . ARG A 1 84 ? -4.787 -7.464 -2.932 1.00 91.00 84 ARG A N 1
ATOM 668 C CA . ARG A 1 84 ? -5.316 -8.001 -1.677 1.00 91.00 84 ARG A CA 1
ATOM 669 C C . ARG A 1 84 ? -5.803 -6.860 -0.802 1.00 91.00 84 ARG A C 1
ATOM 671 O O . ARG A 1 84 ? -5.026 -5.985 -0.435 1.00 91.00 84 ARG A O 1
ATOM 678 N N . TYR A 1 85 ? -7.072 -6.903 -0.440 1.00 90.81 85 TYR A N 1
ATOM 679 C CA . TYR A 1 85 ? -7.682 -6.011 0.526 1.00 90.81 85 TYR A CA 1
ATOM 680 C C . TYR A 1 85 ? -7.854 -6.729 1.859 1.00 90.81 85 TYR A C 1
ATOM 682 O O . TYR A 1 85 ? -8.474 -7.789 1.905 1.00 90.81 85 TYR A O 1
ATOM 690 N N . SER A 1 86 ? -7.366 -6.121 2.933 1.00 89.56 86 SER A N 1
ATOM 691 C CA . SER A 1 86 ? -7.563 -6.578 4.306 1.00 89.56 86 SER A CA 1
ATOM 692 C C . SER A 1 86 ? -8.172 -5.440 5.116 1.00 89.56 86 SER A C 1
ATOM 694 O O . SER A 1 86 ? -7.674 -4.313 5.113 1.00 89.56 86 SER A O 1
ATOM 696 N N . ALA A 1 87 ? -9.268 -5.709 5.813 1.00 88.75 87 ALA A N 1
ATOM 697 C CA . ALA A 1 87 ? -9.924 -4.707 6.643 1.00 88.75 87 ALA A CA 1
ATOM 698 C C . ALA A 1 87 ? -9.589 -4.933 8.116 1.00 88.75 87 ALA A C 1
ATOM 700 O O . ALA A 1 87 ? -10.090 -5.863 8.746 1.00 88.75 87 ALA A O 1
ATOM 701 N N . ALA A 1 88 ? -8.741 -4.057 8.652 1.00 87.69 88 ALA A N 1
ATOM 702 C CA . ALA A 1 88 ? -8.286 -4.128 10.027 1.00 87.69 88 ALA A CA 1
ATOM 703 C C . ALA A 1 88 ? -9.372 -3.607 10.974 1.00 87.69 88 ALA A C 1
ATOM 705 O O . ALA A 1 88 ? -9.872 -2.491 10.814 1.00 87.69 88 ALA A O 1
ATOM 706 N N . THR A 1 89 ? -9.736 -4.412 11.969 1.00 86.94 89 THR A N 1
ATOM 707 C CA . THR A 1 89 ? -10.712 -4.062 13.019 1.00 86.94 89 THR A CA 1
ATOM 708 C C . THR A 1 89 ? -10.066 -3.856 14.389 1.00 86.94 89 THR A C 1
ATOM 710 O O . THR A 1 89 ? -10.760 -3.610 15.376 1.00 86.94 89 THR A O 1
ATOM 713 N N . CYS A 1 90 ? -8.738 -3.942 14.453 1.00 84.94 90 CYS A N 1
ATOM 714 C CA . CYS A 1 90 ? -7.932 -3.841 15.661 1.00 84.94 90 CYS A CA 1
ATOM 715 C C . CYS A 1 90 ? -7.155 -2.515 15.730 1.00 84.94 90 CYS A C 1
ATOM 717 O O . CYS A 1 90 ? -7.122 -1.722 14.782 1.00 84.94 90 CYS A O 1
ATOM 719 N N . ASP A 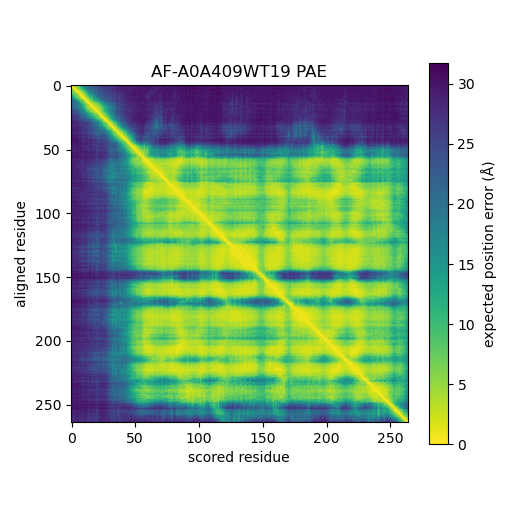1 91 ? -6.545 -2.267 16.888 1.00 83.94 91 ASP A N 1
ATOM 720 C CA . ASP A 1 91 ? -5.555 -1.206 17.072 1.00 83.94 91 ASP A CA 1
ATOM 721 C C . ASP A 1 91 ? -4.208 -1.638 16.462 1.00 83.94 91 ASP A C 1
ATOM 723 O O . ASP A 1 91 ? -3.872 -2.823 16.545 1.00 83.94 91 ASP A O 1
ATOM 727 N N . PRO A 1 92 ? -3.404 -0.721 15.888 1.00 81.44 92 PRO A N 1
ATOM 728 C CA . PRO A 1 92 ? -2.092 -1.056 15.334 1.00 81.44 92 PRO A CA 1
ATOM 729 C C . PRO A 1 92 ? -1.169 -1.805 16.303 1.00 81.44 92 PRO A C 1
ATOM 731 O O . PRO A 1 92 ? -0.369 -2.621 15.857 1.00 81.44 92 PRO A O 1
ATOM 734 N N . ASN A 1 93 ? -1.278 -1.573 17.616 1.00 83.56 93 ASN A N 1
ATOM 735 C CA . ASN A 1 93 ? -0.460 -2.279 18.608 1.00 83.56 93 ASN A CA 1
ATOM 736 C C . ASN A 1 93 ? -0.831 -3.758 18.752 1.00 83.56 93 ASN A C 1
ATOM 738 O O . ASN A 1 93 ? 0.015 -4.564 19.114 1.00 83.56 93 ASN A O 1
ATOM 742 N N . ALA A 1 94 ? -2.088 -4.103 18.478 1.00 83.88 94 ALA A N 1
ATOM 743 C CA . ALA A 1 94 ? -2.619 -5.455 18.607 1.00 83.88 94 ALA A CA 1
ATOM 744 C C . ALA A 1 94 ? -2.716 -6.169 17.251 1.00 83.88 94 ALA A C 1
ATOM 746 O O . ALA A 1 94 ? -3.363 -7.208 17.158 1.00 83.88 94 ALA A O 1
ATOM 747 N N . PHE A 1 95 ? -2.134 -5.612 16.184 1.00 84.19 95 PHE A N 1
ATOM 748 C CA . PHE A 1 95 ? -2.344 -6.092 14.819 1.00 84.19 95 PHE A CA 1
ATOM 749 C C . PHE A 1 95 ? -1.875 -7.543 14.629 1.00 84.19 95 PHE A C 1
ATOM 751 O O . PHE A 1 95 ? -2.652 -8.371 14.162 1.00 84.19 95 PHE A O 1
ATOM 758 N N . ASN A 1 96 ? -0.661 -7.868 15.087 1.00 80.81 96 ASN A N 1
ATOM 759 C CA . ASN A 1 96 ? -0.119 -9.230 15.038 1.00 80.81 96 ASN A CA 1
ATOM 760 C C . ASN A 1 96 ? -0.883 -10.190 15.973 1.00 80.81 96 ASN A C 1
ATOM 762 O O . ASN A 1 96 ? -1.276 -11.279 15.567 1.00 80.81 96 ASN A O 1
ATOM 766 N N . ASP A 1 97 ? -1.171 -9.752 17.204 1.00 81.62 97 ASP A N 1
ATOM 767 C CA . ASP A 1 97 ? -1.890 -10.559 18.205 1.00 81.62 97 ASP A CA 1
ATOM 768 C C . ASP A 1 97 ? -3.335 -10.867 17.791 1.00 81.62 97 ASP A C 1
ATOM 770 O O . ASP A 1 97 ? -3.899 -11.892 18.170 1.00 81.62 97 ASP A O 1
ATOM 774 N N . SER A 1 98 ? -3.937 -9.984 16.991 1.00 80.06 98 SER A N 1
ATOM 775 C CA . SER A 1 98 ? -5.283 -10.157 16.441 1.00 80.06 98 SER A CA 1
ATOM 776 C C . SER A 1 98 ? -5.322 -11.116 15.245 1.00 80.06 98 SER A C 1
ATOM 778 O O . SER A 1 98 ? -6.407 -11.383 14.745 1.00 80.06 98 SER A O 1
ATOM 780 N N . GLY A 1 99 ? -4.172 -11.636 14.798 1.00 77.50 99 GLY A N 1
ATOM 781 C CA . GLY A 1 99 ? -4.071 -12.587 13.689 1.00 77.50 99 GLY A CA 1
ATOM 782 C C . GLY A 1 99 ? -3.866 -11.954 12.312 1.00 77.50 99 GLY A C 1
ATOM 783 O O . GLY A 1 99 ? -3.688 -12.694 11.341 1.00 77.50 99 GLY A O 1
ATOM 784 N N . PHE A 1 100 ? -3.810 -10.618 12.221 1.00 82.44 100 PHE A N 1
ATOM 785 C CA . PHE A 1 100 ? -3.584 -9.947 10.946 1.00 82.44 100 PHE A CA 1
ATOM 786 C C . PHE A 1 100 ? -2.155 -10.146 10.460 1.00 82.44 100 PHE A C 1
ATOM 788 O O . PHE A 1 100 ? -1.179 -10.029 11.200 1.00 82.44 100 PHE A O 1
ATOM 795 N N . THR A 1 101 ? -2.031 -10.401 9.163 1.00 83.44 101 THR A N 1
ATOM 796 C CA . THR A 1 101 ? -0.748 -10.638 8.498 1.00 83.44 101 THR A CA 1
ATOM 797 C C . THR A 1 101 ? -0.698 -9.937 7.146 1.00 83.44 101 THR A C 1
ATOM 799 O O . THR A 1 101 ? -1.718 -9.514 6.599 1.00 83.44 101 THR A O 1
ATOM 802 N N . LEU A 1 102 ? 0.511 -9.816 6.598 1.00 85.69 102 LEU A N 1
ATOM 803 C CA . LEU A 1 102 ? 0.760 -9.217 5.290 1.00 85.69 102 LEU A CA 1
ATOM 804 C C . LEU A 1 102 ? 1.127 -10.286 4.257 1.00 85.69 102 LEU A C 1
ATOM 806 O O . LEU A 1 102 ? 1.549 -11.395 4.599 1.00 85.69 102 LEU A O 1
ATOM 810 N N . ARG A 1 103 ? 0.983 -9.960 2.970 1.00 85.06 103 ARG A N 1
ATOM 811 C CA . ARG A 1 103 ? 1.249 -10.867 1.843 1.00 85.06 103 ARG A CA 1
ATOM 812 C C . ARG A 1 103 ? 2.674 -11.434 1.865 1.00 85.06 103 ARG A C 1
ATOM 814 O O . ARG A 1 103 ? 2.848 -12.591 1.496 1.00 85.06 103 ARG A O 1
ATOM 821 N N . GLN A 1 104 ? 3.660 -10.688 2.370 1.00 82.44 104 GLN A N 1
ATOM 822 C CA . GLN A 1 104 ? 5.064 -11.119 2.461 1.00 82.44 104 GLN A CA 1
ATOM 823 C C . GLN A 1 104 ? 5.249 -12.423 3.253 1.00 82.44 104 GLN A C 1
ATOM 825 O O . GLN A 1 104 ? 6.140 -13.215 2.937 1.00 82.44 104 GLN A O 1
ATOM 830 N N . VAL A 1 105 ? 4.401 -12.660 4.260 1.00 82.19 105 VAL A N 1
ATOM 831 C CA . VAL A 1 105 ? 4.483 -13.830 5.150 1.00 82.19 105 VAL A CA 1
ATOM 832 C C . VAL A 1 105 ? 4.014 -15.112 4.456 1.00 82.19 105 VAL A C 1
ATOM 834 O O . VAL A 1 105 ? 4.472 -16.197 4.801 1.00 82.19 105 VAL A O 1
ATOM 837 N N . TYR A 1 106 ? 3.136 -15.002 3.456 1.00 81.44 106 TYR A N 1
ATOM 838 C CA . TYR A 1 106 ? 2.551 -16.156 2.763 1.00 81.44 106 TYR A CA 1
ATOM 839 C C . TYR A 1 106 ? 3.435 -16.731 1.653 1.00 81.44 106 TYR A C 1
ATOM 841 O O . TYR A 1 106 ? 3.119 -17.791 1.111 1.00 81.44 106 TYR A O 1
ATOM 849 N N . TYR A 1 107 ? 4.528 -16.057 1.291 1.00 81.50 107 TYR A N 1
ATOM 850 C CA . TYR A 1 107 ? 5.486 -16.613 0.342 1.00 81.50 107 TYR A CA 1
ATOM 851 C C . TYR A 1 107 ? 6.284 -17.764 0.970 1.00 81.50 107 TYR A C 1
ATOM 853 O O . TYR A 1 107 ? 6.534 -17.788 2.173 1.00 81.50 107 TYR A O 1
ATOM 861 N N . ALA A 1 108 ? 6.702 -18.725 0.143 1.00 77.94 108 ALA A N 1
ATOM 862 C CA . ALA A 1 108 ? 7.527 -19.858 0.553 1.00 77.94 108 ALA A CA 1
ATOM 863 C C . ALA A 1 108 ? 8.881 -19.806 -0.186 1.00 77.94 108 ALA A C 1
ATOM 865 O O . ALA A 1 108 ? 8.921 -20.122 -1.377 1.00 77.94 108 ALA A O 1
ATOM 866 N N . PRO A 1 109 ? 9.992 -19.418 0.473 1.00 80.44 109 PRO A N 1
ATOM 867 C CA . PRO A 1 109 ? 10.105 -18.979 1.870 1.00 80.44 109 PRO A CA 1
ATOM 868 C C . PRO A 1 109 ? 9.532 -17.564 2.111 1.00 80.44 109 PRO A C 1
ATOM 870 O O . PRO A 1 109 ? 9.454 -16.781 1.159 1.00 80.44 109 PRO A O 1
ATOM 873 N N . PRO A 1 110 ? 9.182 -17.206 3.365 1.00 80.62 110 PRO A N 1
ATOM 874 C CA . PRO A 1 110 ? 8.676 -15.874 3.691 1.00 80.62 110 PRO A CA 1
ATOM 875 C C . PRO A 1 110 ? 9.672 -14.782 3.309 1.00 80.62 110 PRO A C 1
ATOM 877 O O . PRO A 1 110 ? 10.878 -14.912 3.555 1.00 80.62 110 PRO A O 1
ATOM 880 N N . TRP A 1 111 ? 9.177 -13.699 2.710 1.00 81.50 111 TRP A N 1
ATOM 881 C CA . TR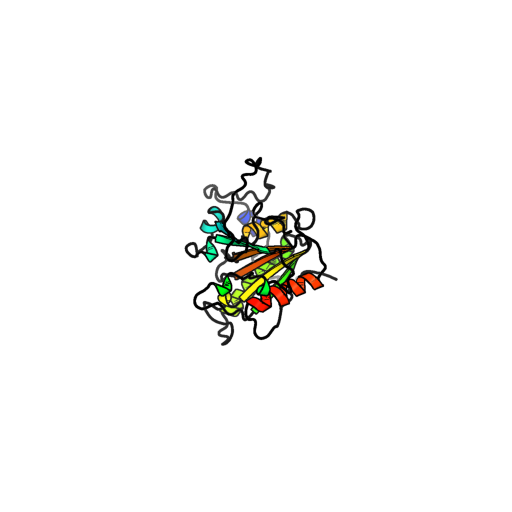P A 1 111 ? 10.042 -12.598 2.293 1.00 81.50 111 TRP A CA 1
ATOM 882 C C . TRP A 1 111 ? 10.461 -11.775 3.506 1.00 81.50 111 TRP A C 1
ATOM 884 O O . TRP A 1 111 ? 9.647 -11.437 4.364 1.00 81.50 111 TRP A O 1
ATOM 894 N N . ARG A 1 112 ? 11.753 -11.443 3.572 1.00 78.12 112 ARG A N 1
ATOM 895 C CA . ARG A 1 112 ? 12.302 -10.560 4.603 1.00 78.12 112 ARG A CA 1
ATOM 896 C C . ARG A 1 112 ? 12.426 -9.156 4.042 1.00 78.12 112 ARG A C 1
ATOM 898 O O . ARG A 1 112 ? 13.127 -8.955 3.050 1.00 78.12 112 ARG A O 1
ATOM 905 N N . THR A 1 113 ? 11.761 -8.205 4.689 1.00 80.31 113 THR A N 1
ATOM 906 C CA . THR A 1 113 ? 11.848 -6.799 4.296 1.00 80.31 113 THR A CA 1
ATOM 907 C C . THR A 1 113 ? 13.070 -6.169 4.950 1.00 80.31 113 THR A C 1
ATOM 909 O O . THR A 1 113 ? 13.197 -6.157 6.171 1.00 80.31 113 THR A O 1
ATOM 912 N N . GLU A 1 114 ? 13.977 -5.644 4.132 1.00 79.38 114 GLU A N 1
ATOM 913 C CA . GLU A 1 114 ? 15.196 -4.966 4.586 1.00 79.38 114 GLU A CA 1
ATOM 914 C C . GLU A 1 114 ? 15.069 -3.440 4.504 1.00 79.38 114 GLU A C 1
ATOM 916 O O . GLU A 1 114 ? 15.719 -2.727 5.265 1.00 79.38 114 GLU A O 1
ATOM 921 N N . LEU A 1 115 ? 14.226 -2.931 3.598 1.00 81.50 115 LEU A N 1
ATOM 922 C CA . LEU A 1 115 ? 13.954 -1.503 3.454 1.00 81.50 115 LEU A CA 1
ATOM 923 C C . LEU A 1 115 ? 12.448 -1.256 3.438 1.00 81.50 115 LEU A C 1
ATOM 925 O O . LEU A 1 115 ? 11.730 -1.788 2.593 1.00 81.50 115 LEU A O 1
ATOM 929 N N . PHE A 1 116 ? 11.989 -0.406 4.349 1.00 83.38 116 PHE A N 1
ATOM 930 C CA . PHE A 1 116 ? 10.596 0.008 4.431 1.00 83.38 116 PHE A CA 1
ATOM 931 C C . PHE A 1 116 ? 10.516 1.519 4.218 1.00 83.38 116 PHE A C 1
ATOM 933 O O . PHE A 1 116 ? 10.972 2.305 5.052 1.00 83.38 116 PHE A O 1
ATOM 940 N N . ILE A 1 117 ? 9.991 1.918 3.064 1.00 85.38 117 ILE A N 1
ATOM 941 C CA . ILE A 1 117 ? 9.842 3.318 2.663 1.00 85.38 117 ILE A CA 1
ATOM 942 C C . ILE A 1 117 ? 8.439 3.749 3.048 1.00 85.38 117 ILE A C 1
ATOM 944 O O . ILE A 1 117 ? 7.471 3.074 2.702 1.00 85.38 117 ILE A O 1
ATOM 948 N N . VAL A 1 118 ? 8.321 4.867 3.755 1.00 83.88 118 VAL A N 1
ATOM 949 C CA . VAL A 1 118 ? 7.029 5.343 4.243 1.00 83.88 118 VAL A CA 1
ATOM 950 C C . VAL A 1 118 ? 6.727 6.684 3.636 1.00 83.88 118 VAL A C 1
ATOM 952 O O . VAL A 1 118 ? 7.538 7.607 3.662 1.00 83.88 118 VAL A O 1
ATOM 955 N N . THR A 1 119 ? 5.512 6.774 3.134 1.00 83.62 119 THR A N 1
ATOM 956 C CA . THR A 1 119 ? 4.946 7.971 2.564 1.00 83.62 119 THR A CA 1
ATOM 957 C C . THR A 1 119 ? 3.670 8.279 3.318 1.00 83.62 119 THR A C 1
ATOM 959 O O . THR A 1 119 ? 2.707 7.512 3.278 1.00 83.62 119 THR A O 1
ATOM 962 N N . MET A 1 120 ? 3.645 9.422 3.993 1.00 79.19 120 MET A N 1
ATOM 963 C CA . MET A 1 120 ? 2.424 9.935 4.602 1.00 79.19 120 MET A CA 1
ATOM 964 C C . MET A 1 120 ? 1.785 10.944 3.658 1.00 79.19 120 MET A C 1
ATOM 966 O O . MET A 1 120 ? 2.420 11.923 3.273 1.00 79.19 120 MET A O 1
ATOM 970 N N . MET A 1 121 ? 0.528 10.706 3.294 1.00 76.00 121 MET A N 1
ATOM 971 C CA . MET A 1 121 ? -0.244 11.613 2.452 1.00 76.00 121 MET A CA 1
ATOM 972 C C . MET A 1 121 ? -1.467 12.135 3.206 1.00 76.00 121 MET A C 1
ATOM 974 O O . MET A 1 121 ? -2.171 11.386 3.884 1.00 76.00 121 MET A O 1
ATOM 978 N N . TYR A 1 122 ? -1.732 13.430 3.060 1.00 70.56 122 TYR A N 1
ATOM 979 C CA . TYR A 1 122 ? -2.942 14.068 3.574 1.00 70.56 122 TYR A CA 1
ATOM 980 C C . TYR A 1 122 ? -3.771 14.591 2.402 1.00 70.56 122 TYR A C 1
ATOM 982 O O . TYR A 1 122 ? -4.647 13.890 1.902 1.00 70.56 122 TYR A O 1
ATOM 990 N N . HIS A 1 123 ? -3.438 15.787 1.916 1.00 72.06 123 HIS A N 1
ATOM 991 C CA . HIS A 1 123 ? -4.143 16.470 0.834 1.00 72.06 123 HIS A CA 1
ATOM 992 C C . HIS A 1 123 ? -3.154 16.909 -0.259 1.00 72.06 123 HIS A C 1
ATOM 994 O O . HIS A 1 123 ? -3.072 18.076 -0.637 1.00 72.06 123 HIS A O 1
ATOM 1000 N N . GLU A 1 124 ? -2.358 15.957 -0.735 1.00 71.62 124 GLU A N 1
ATOM 1001 C CA . GLU A 1 124 ? -1.350 16.212 -1.765 1.00 71.62 124 GLU A CA 1
ATOM 1002 C C . GLU A 1 124 ? -1.992 16.336 -3.150 1.00 71.62 124 GLU A C 1
ATOM 1004 O O . GLU A 1 124 ? -2.944 15.613 -3.481 1.00 71.62 124 GLU A O 1
ATOM 1009 N N . ASP A 1 125 ? -1.452 17.229 -3.979 1.00 82.00 125 ASP A N 1
ATOM 1010 C CA . ASP A 1 125 ? -1.815 17.276 -5.393 1.00 82.00 125 ASP A CA 1
ATOM 1011 C C . ASP A 1 125 ? -1.225 16.081 -6.154 1.00 82.00 125 ASP A C 1
ATOM 1013 O O . ASP A 1 125 ? -0.184 15.523 -5.786 1.00 82.00 125 ASP A O 1
ATOM 1017 N N . LYS A 1 126 ? -1.888 15.705 -7.252 1.00 84.75 126 LYS A N 1
ATOM 1018 C CA . LYS A 1 126 ? -1.496 14.575 -8.100 1.00 84.75 126 LYS A CA 1
ATOM 1019 C C . LYS A 1 126 ? -0.044 14.698 -8.555 1.00 84.75 126 LYS A C 1
ATOM 1021 O O . LYS A 1 126 ? 0.644 13.693 -8.656 1.00 84.75 126 LYS A O 1
ATOM 1026 N N . GLU A 1 127 ? 0.429 15.916 -8.823 1.00 87.31 127 GLU A N 1
ATOM 1027 C CA . GLU A 1 127 ? 1.767 16.144 -9.363 1.00 87.31 127 GLU A CA 1
ATOM 1028 C C . GLU A 1 127 ? 2.849 15.826 -8.336 1.00 87.31 127 GLU A C 1
ATOM 1030 O O . GLU A 1 127 ? 3.821 15.146 -8.667 1.00 87.31 127 GLU A O 1
ATOM 1035 N N . LEU A 1 128 ? 2.665 16.258 -7.084 1.00 86.25 128 LEU A N 1
ATOM 1036 C CA . LEU A 1 128 ? 3.606 15.958 -6.008 1.00 86.25 128 LEU A CA 1
ATOM 1037 C C . LEU A 1 128 ? 3.613 14.457 -5.708 1.00 86.25 128 LEU A C 1
ATOM 1039 O O . LEU A 1 128 ? 4.685 13.860 -5.598 1.00 86.25 128 LEU A O 1
ATOM 1043 N N . PHE A 1 129 ? 2.432 13.834 -5.659 1.00 87.50 129 PHE A N 1
ATOM 1044 C CA . PHE A 1 129 ? 2.314 12.393 -5.455 1.00 87.50 129 PHE A CA 1
ATOM 1045 C C . PHE A 1 129 ? 2.988 11.591 -6.580 1.00 87.50 129 PHE A C 1
ATOM 1047 O O . PHE A 1 129 ? 3.802 10.711 -6.304 1.00 87.50 129 PHE A O 1
ATOM 1054 N N . CYS A 1 130 ? 2.725 11.931 -7.846 1.00 89.88 130 CYS A N 1
ATOM 1055 C CA . CYS A 1 130 ? 3.356 11.283 -8.996 1.00 89.88 130 CYS A CA 1
ATOM 1056 C C . CYS A 1 130 ? 4.879 11.443 -8.980 1.00 89.88 130 CYS A C 1
ATOM 1058 O O . CYS A 1 130 ? 5.586 10.463 -9.192 1.00 89.88 130 CYS A O 1
ATOM 1060 N N . ARG A 1 131 ? 5.398 12.649 -8.703 1.00 89.44 131 ARG A N 1
ATOM 1061 C CA . ARG A 1 131 ? 6.849 12.900 -8.623 1.00 89.44 131 ARG A CA 1
ATOM 1062 C C . ARG A 1 131 ? 7.508 12.079 -7.521 1.00 89.44 131 ARG A C 1
ATOM 1064 O O . ARG A 1 131 ? 8.575 11.511 -7.732 1.00 89.44 131 ARG A O 1
ATOM 1071 N N . MET A 1 132 ? 6.865 11.998 -6.362 1.00 89.31 132 MET A N 1
ATOM 1072 C CA . MET A 1 132 ? 7.364 11.224 -5.233 1.00 89.31 132 MET A CA 1
ATOM 1073 C C . MET A 1 132 ? 7.363 9.722 -5.541 1.00 89.31 132 MET A C 1
ATOM 1075 O O . MET A 1 132 ? 8.404 9.082 -5.402 1.00 89.31 132 MET A O 1
ATOM 1079 N N . MET A 1 133 ? 6.255 9.167 -6.040 1.00 90.25 133 MET A N 1
ATOM 1080 C CA . MET A 1 133 ? 6.191 7.747 -6.403 1.00 90.25 133 MET A CA 1
ATOM 1081 C C . MET A 1 133 ? 7.148 7.396 -7.545 1.00 90.25 133 MET A C 1
ATOM 1083 O O . MET A 1 133 ? 7.806 6.359 -7.494 1.00 90.25 133 MET A O 1
ATOM 1087 N N . HIS A 1 134 ? 7.289 8.271 -8.542 1.00 89.94 134 HIS A N 1
ATOM 1088 C CA . HIS A 1 134 ? 8.273 8.115 -9.615 1.00 89.94 134 HIS A CA 1
ATOM 1089 C C . HIS A 1 134 ? 9.703 8.077 -9.067 1.00 89.94 134 HIS A C 1
ATOM 1091 O O . HIS A 1 134 ? 10.459 7.157 -9.380 1.00 89.94 134 HIS A O 1
ATOM 1097 N N . GLY A 1 135 ? 10.041 9.001 -8.164 1.00 90.38 135 GLY A N 1
ATOM 1098 C CA . GLY A 1 135 ? 11.329 9.019 -7.472 1.00 90.38 135 GLY A CA 1
ATOM 1099 C C . GLY A 1 135 ? 11.587 7.746 -6.664 1.00 90.38 135 GLY A C 1
ATOM 1100 O O . GLY A 1 135 ? 12.680 7.186 -6.735 1.00 90.38 135 GLY A O 1
ATOM 1101 N N . VAL A 1 136 ? 10.581 7.236 -5.946 1.00 90.06 136 VAL A N 1
ATOM 1102 C CA . VAL A 1 136 ? 10.678 5.966 -5.209 1.00 90.06 136 VAL A CA 1
ATOM 1103 C C . VAL A 1 136 ? 10.950 4.799 -6.161 1.00 90.06 136 VAL A C 1
ATOM 1105 O O . VAL A 1 136 ? 11.883 4.036 -5.922 1.00 90.06 136 VAL A O 1
ATOM 1108 N N . ILE A 1 137 ? 10.207 4.682 -7.266 1.00 90.69 137 ILE A N 1
ATOM 1109 C CA . ILE A 1 137 ? 10.379 3.599 -8.251 1.00 90.69 137 ILE A CA 1
ATOM 1110 C C . ILE A 1 137 ? 11.779 3.638 -8.879 1.00 90.69 137 ILE A C 1
ATOM 1112 O O . ILE A 1 137 ? 12.452 2.606 -8.955 1.00 90.69 137 ILE A O 1
ATOM 1116 N N . ILE A 1 138 ? 12.256 4.820 -9.284 1.00 90.62 138 ILE A N 1
ATOM 1117 C CA . ILE A 1 138 ? 13.607 4.985 -9.839 1.00 90.62 138 ILE A CA 1
ATOM 1118 C C . ILE A 1 138 ? 14.670 4.631 -8.801 1.00 90.62 138 ILE A C 1
ATOM 1120 O O . ILE A 1 138 ? 15.626 3.923 -9.121 1.00 90.62 138 ILE A O 1
ATOM 1124 N N . ASN A 1 139 ? 14.511 5.085 -7.558 1.00 89.44 139 ASN A N 1
ATOM 1125 C CA . ASN A 1 139 ? 15.470 4.811 -6.493 1.00 89.44 139 ASN A CA 1
ATOM 1126 C C . ASN A 1 139 ? 15.533 3.319 -6.161 1.00 89.44 139 ASN A C 1
ATOM 1128 O O . ASN A 1 139 ? 16.630 2.777 -6.033 1.00 89.44 139 ASN A O 1
ATOM 1132 N N . VAL A 1 140 ? 14.390 2.632 -6.098 1.00 88.00 140 VAL A N 1
ATOM 1133 C CA . VAL A 1 140 ? 14.340 1.173 -5.917 1.00 88.00 140 VAL A CA 1
ATOM 1134 C C . VAL A 1 140 ? 15.040 0.466 -7.080 1.00 88.00 140 VAL A C 1
ATOM 1136 O O . VAL A 1 140 ? 15.897 -0.389 -6.851 1.00 88.00 140 VAL A O 1
ATOM 1139 N N . ALA A 1 141 ? 14.773 0.867 -8.327 1.00 88.69 141 ALA A N 1
ATOM 1140 C CA . ALA A 1 141 ? 15.458 0.311 -9.495 1.00 88.69 141 ALA A CA 1
ATOM 1141 C C . ALA A 1 141 ? 16.975 0.561 -9.457 1.00 88.69 141 ALA A C 1
ATOM 1143 O O . ALA A 1 141 ? 17.771 -0.313 -9.808 1.00 88.69 141 ALA A O 1
ATOM 1144 N N . HIS A 1 142 ? 17.396 1.739 -8.999 1.00 87.38 142 HIS A N 1
ATOM 1145 C CA . HIS A 1 142 ? 18.802 2.091 -8.845 1.00 87.38 142 HIS A CA 1
ATOM 1146 C C . HIS A 1 142 ? 19.490 1.279 -7.737 1.00 87.38 142 HIS A C 1
ATOM 1148 O O . HIS A 1 142 ? 20.620 0.826 -7.923 1.00 87.38 142 HIS A O 1
ATOM 1154 N N . LEU A 1 143 ? 18.808 1.035 -6.614 1.00 84.19 143 LEU A N 1
ATOM 1155 C CA . LEU A 1 143 ? 19.300 0.168 -5.541 1.00 84.19 143 LEU A CA 1
ATOM 1156 C C . LEU A 1 143 ? 19.425 -1.288 -6.002 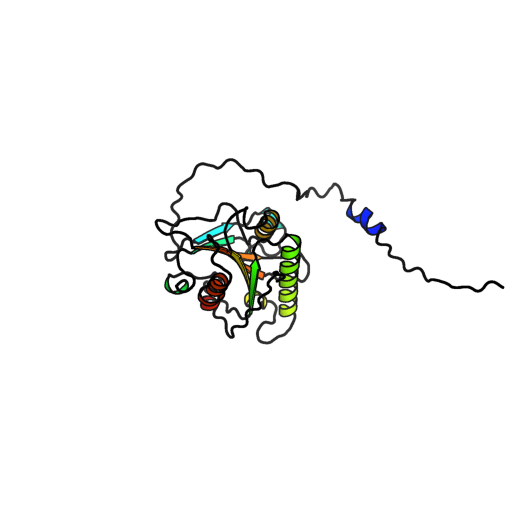1.00 84.19 143 LEU A C 1
ATOM 1158 O O . LEU A 1 143 ? 20.429 -1.923 -5.697 1.00 84.19 143 LEU A O 1
ATOM 1162 N N . CYS A 1 144 ? 18.477 -1.789 -6.799 1.00 84.06 144 CYS A N 1
ATOM 1163 C CA . CYS A 1 144 ? 18.543 -3.145 -7.356 1.00 84.06 144 CYS A CA 1
ATOM 1164 C C . CYS A 1 144 ? 19.714 -3.327 -8.338 1.00 84.06 144 CYS A C 1
ATOM 1166 O O . CYS A 1 144 ? 20.287 -4.413 -8.418 1.00 84.06 144 CYS A O 1
ATOM 1168 N N . LYS A 1 145 ? 20.093 -2.268 -9.072 1.00 82.00 145 LYS A N 1
ATOM 1169 C CA . LYS A 1 145 ? 21.264 -2.269 -9.972 1.00 82.00 145 LYS A CA 1
ATOM 1170 C C . LYS A 1 145 ? 22.594 -2.273 -9.222 1.00 82.00 145 LYS A C 1
ATOM 1172 O O . LYS A 1 145 ? 23.599 -2.700 -9.785 1.00 82.00 145 LYS A O 1
ATOM 1177 N N . ARG A 1 146 ? 22.630 -1.766 -7.986 1.00 72.31 146 ARG A N 1
ATOM 1178 C CA . ARG A 1 146 ? 23.837 -1.808 -7.162 1.00 72.31 146 ARG A CA 1
ATOM 1179 C C . ARG A 1 146 ? 24.020 -3.213 -6.608 1.00 72.31 146 ARG A C 1
ATOM 1181 O O . ARG A 1 146 ? 23.121 -3.769 -5.987 1.00 72.31 146 ARG A O 1
ATOM 1188 N N . ASP A 1 147 ? 25.222 -3.745 -6.775 1.00 54.91 147 ASP A N 1
ATOM 1189 C CA . ASP A 1 147 ? 25.623 -5.050 -6.249 1.00 54.91 147 ASP A CA 1
ATOM 1190 C C . ASP A 1 147 ? 25.935 -4.936 -4.742 1.00 54.91 147 ASP A C 1
ATOM 1192 O O . ASP A 1 147 ? 27.065 -5.068 -4.272 1.00 54.91 147 ASP A O 1
ATOM 1196 N N . CYS A 1 148 ? 24.928 -4.543 -3.960 1.00 53.38 148 CYS A N 1
ATOM 1197 C CA . CYS A 1 148 ? 25.049 -4.373 -2.520 1.00 53.38 148 CYS A CA 1
ATOM 1198 C C . CYS A 1 148 ? 24.640 -5.680 -1.830 1.00 53.38 148 CYS A C 1
ATOM 1200 O O . CYS A 1 148 ? 23.510 -6.131 -1.978 1.00 53.38 148 CYS A O 1
ATOM 1202 N N . ARG A 1 149 ? 25.532 -6.285 -1.034 1.00 55.28 149 ARG A N 1
ATOM 1203 C CA . ARG A 1 149 ? 25.352 -7.629 -0.432 1.00 55.28 149 ARG A CA 1
ATOM 1204 C C . ARG A 1 149 ? 24.109 -7.813 0.459 1.00 55.28 149 ARG A C 1
ATOM 1206 O O . ARG A 1 149 ? 23.798 -8.946 0.810 1.00 55.28 149 ARG A O 1
ATOM 1213 N N . ARG A 1 150 ? 23.434 -6.731 0.861 1.00 57.59 150 ARG A N 1
ATOM 1214 C CA . ARG A 1 150 ? 22.205 -6.770 1.674 1.00 57.59 150 ARG A CA 1
ATOM 1215 C C . ARG A 1 150 ? 20.948 -6.668 0.794 1.00 57.59 150 ARG A C 1
ATOM 1217 O O . ARG A 1 150 ? 20.216 -7.643 0.678 1.00 57.59 150 ARG A O 1
ATOM 1224 N N . THR A 1 151 ? 20.785 -5.591 0.027 1.00 54.41 151 THR A N 1
ATOM 1225 C CA . THR A 1 151 ? 19.552 -5.302 -0.740 1.00 54.41 151 THR A CA 1
ATOM 1226 C C . THR A 1 151 ? 19.679 -5.355 -2.272 1.00 54.41 151 THR A C 1
ATOM 1228 O O . THR A 1 151 ? 18.713 -5.060 -2.973 1.00 54.41 151 THR A O 1
ATOM 1231 N N . GLY A 1 152 ? 20.853 -5.697 -2.808 1.00 53.12 152 GLY A N 1
ATOM 1232 C CA . GLY A 1 152 ? 21.149 -5.685 -4.245 1.00 53.12 152 GLY A CA 1
ATOM 1233 C C . GLY A 1 152 ? 20.742 -6.957 -4.992 1.00 53.12 152 GLY A C 1
ATOM 1234 O O . GLY A 1 152 ? 20.556 -8.019 -4.395 1.00 53.12 152 GLY A O 1
ATOM 1235 N N . GLY A 1 153 ? 20.626 -6.847 -6.319 1.00 67.88 153 GLY A N 1
ATOM 1236 C CA . GLY A 1 153 ? 20.356 -7.962 -7.231 1.00 67.88 153 GLY A CA 1
ATOM 1237 C C . GLY A 1 153 ? 19.029 -7.849 -7.990 1.00 67.88 153 GLY A C 1
ATOM 1238 O O . GLY A 1 153 ? 18.216 -6.957 -7.746 1.00 67.88 153 GLY A O 1
ATOM 1239 N N . LYS A 1 154 ? 18.789 -8.791 -8.918 1.00 72.31 154 LYS A N 1
ATOM 1240 C CA . LYS A 1 154 ? 17.580 -8.824 -9.774 1.00 72.31 154 LYS A CA 1
ATOM 1241 C C . LYS A 1 154 ? 16.267 -8.900 -8.979 1.00 72.31 154 LYS A C 1
ATOM 1243 O O . LYS A 1 154 ? 15.250 -8.394 -9.437 1.00 72.31 154 LYS A O 1
ATOM 1248 N N . ASP A 1 155 ? 16.322 -9.484 -7.785 1.00 81.62 155 ASP A N 1
ATOM 1249 C CA . ASP A 1 155 ? 15.202 -9.637 -6.852 1.00 81.62 155 ASP A CA 1
ATOM 1250 C C . ASP A 1 155 ? 15.283 -8.681 -5.649 1.00 81.62 155 ASP A C 1
ATOM 1252 O O . ASP A 1 155 ? 14.545 -8.846 -4.680 1.00 81.62 155 ASP A O 1
ATOM 1256 N N . GLY A 1 156 ? 16.166 -7.673 -5.681 1.00 83.19 156 GLY A N 1
ATOM 1257 C CA . GLY A 1 156 ? 16.335 -6.722 -4.574 1.00 83.19 156 GLY A CA 1
ATOM 1258 C C . GLY A 1 156 ? 15.033 -6.014 -4.186 1.00 83.19 156 GLY A C 1
ATOM 1259 O O . GLY A 1 156 ? 14.781 -5.768 -3.008 1.00 83.19 156 GLY A O 1
ATOM 1260 N N . TRP A 1 157 ? 14.151 -5.788 -5.160 1.00 86.81 157 TRP A N 1
ATOM 1261 C CA . TRP A 1 157 ? 12.838 -5.180 -4.966 1.00 86.81 157 TRP A CA 1
ATOM 1262 C C . TRP A 1 157 ? 11.897 -6.010 -4.080 1.00 86.81 157 TRP A C 1
ATOM 1264 O O . TRP A 1 157 ? 11.063 -5.434 -3.391 1.00 86.81 157 TRP A O 1
ATOM 1274 N N . LYS A 1 158 ? 12.064 -7.340 -4.012 1.00 87.44 158 LYS A N 1
ATOM 1275 C CA . LYS A 1 158 ? 11.275 -8.224 -3.127 1.00 87.44 158 LYS A CA 1
ATOM 1276 C C . LYS A 1 158 ? 11.557 -7.984 -1.643 1.00 87.44 158 LYS A C 1
ATOM 1278 O O . LYS A 1 158 ? 10.788 -8.400 -0.784 1.00 87.44 158 LYS A O 1
ATOM 1283 N N . LYS A 1 159 ? 12.678 -7.327 -1.338 1.00 85.06 159 LYS A N 1
ATOM 1284 C CA . LYS A 1 159 ? 13.101 -6.970 0.021 1.00 85.06 159 LYS A CA 1
ATOM 1285 C C . LYS A 1 159 ? 12.702 -5.545 0.406 1.00 85.06 159 LYS A C 1
ATOM 1287 O O . LYS A 1 159 ? 13.059 -5.096 1.497 1.00 85.06 159 LYS A O 1
ATOM 1292 N N . MET A 1 160 ? 12.038 -4.815 -0.492 1.00 86.50 160 MET A N 1
ATOM 1293 C CA . MET A 1 160 ? 11.681 -3.413 -0.309 1.00 86.50 160 MET A CA 1
ATOM 1294 C C . MET A 1 160 ? 10.167 -3.254 -0.355 1.00 86.50 160 MET A C 1
ATOM 1296 O O . MET A 1 160 ? 9.518 -3.690 -1.303 1.00 86.50 160 MET A O 1
ATOM 1300 N N . VAL A 1 161 ? 9.616 -2.587 0.652 1.00 88.50 161 VAL A N 1
ATOM 1301 C CA . VAL A 1 161 ? 8.180 -2.317 0.746 1.00 88.50 161 VAL A CA 1
ATOM 1302 C C . VAL A 1 161 ? 7.964 -0.819 0.850 1.00 88.50 161 VAL A C 1
ATOM 1304 O O . VAL A 1 161 ? 8.621 -0.140 1.638 1.00 88.50 161 VAL A O 1
ATOM 1307 N N . VAL A 1 162 ? 7.036 -0.305 0.050 1.00 89.44 162 VAL A N 1
ATOM 1308 C CA . VAL A 1 162 ? 6.590 1.085 0.097 1.00 89.44 162 VAL A CA 1
ATOM 1309 C C . VAL A 1 162 ? 5.224 1.126 0.757 1.00 89.44 162 VAL A C 1
ATOM 1311 O O . VAL A 1 162 ? 4.279 0.503 0.280 1.00 89.44 162 VAL A O 1
ATOM 1314 N N . CYS A 1 163 ? 5.104 1.865 1.852 1.00 89.12 163 CYS A N 1
ATOM 1315 C CA . CYS A 1 163 ? 3.854 2.035 2.569 1.00 89.12 163 CYS A CA 1
ATOM 1316 C C . CYS A 1 163 ? 3.326 3.455 2.413 1.00 89.12 163 CYS A C 1
ATOM 1318 O O . CYS A 1 163 ? 3.982 4.420 2.801 1.00 89.12 163 CYS A O 1
ATOM 1320 N N . ILE A 1 164 ? 2.119 3.568 1.872 1.00 88.50 164 ILE A N 1
ATOM 1321 C CA . ILE A 1 164 ? 1.398 4.822 1.705 1.00 88.50 164 ILE A CA 1
ATOM 1322 C C . ILE A 1 164 ? 0.325 4.880 2.787 1.00 88.50 164 ILE A C 1
ATOM 1324 O O . ILE A 1 164 ? -0.680 4.172 2.712 1.00 88.50 164 ILE A O 1
ATOM 1328 N N . VAL A 1 165 ? 0.527 5.725 3.793 1.00 84.81 165 VAL A N 1
ATOM 1329 C CA . VAL A 1 165 ? -0.427 5.917 4.891 1.00 84.81 165 VAL A CA 1
ATOM 1330 C C . VAL A 1 165 ? -1.181 7.217 4.668 1.00 84.81 165 VAL A C 1
ATOM 1332 O O . VAL A 1 165 ? -0.563 8.274 4.523 1.00 84.81 165 VAL A O 1
ATOM 1335 N N . SER A 1 166 ? -2.513 7.154 4.674 1.00 80.81 166 SER A N 1
ATOM 1336 C CA . SER A 1 166 ? -3.359 8.344 4.575 1.00 80.81 166 SER A CA 1
ATOM 1337 C C . SER A 1 166 ? -4.300 8.486 5.767 1.00 80.81 166 SER A C 1
ATOM 1339 O O . SER A 1 166 ? -4.837 7.510 6.299 1.00 80.81 166 SER A O 1
ATOM 1341 N N . ASP A 1 167 ? -4.450 9.721 6.244 1.00 73.50 167 ASP A N 1
ATOM 1342 C CA . ASP A 1 167 ? -5.205 10.036 7.457 1.00 73.50 167 ASP A CA 1
ATOM 1343 C C . ASP A 1 167 ? -6.639 10.462 7.113 1.00 73.50 167 ASP A C 1
ATOM 1345 O O . ASP A 1 167 ? -6.920 11.624 6.807 1.00 73.50 167 ASP A O 1
ATOM 1349 N N . GLY A 1 168 ? -7.563 9.505 7.179 1.00 65.31 168 GLY A N 1
ATOM 1350 C CA . GLY A 1 168 ? -8.970 9.707 6.851 1.00 65.31 168 GLY A CA 1
ATOM 1351 C C . GLY A 1 168 ? -9.355 9.113 5.496 1.00 65.31 168 GLY A C 1
ATOM 1352 O O . GLY A 1 168 ? -8.660 9.268 4.491 1.00 65.31 168 GLY A O 1
ATOM 1353 N N . ARG A 1 169 ? -10.518 8.454 5.467 1.00 61.25 169 ARG A N 1
ATOM 1354 C CA . ARG A 1 169 ? -11.077 7.819 4.274 1.00 61.25 169 ARG A CA 1
ATOM 1355 C C . ARG A 1 169 ? -12.231 8.668 3.751 1.00 61.25 169 ARG A C 1
ATOM 1357 O O . ARG A 1 169 ? -13.305 8.698 4.344 1.00 61.25 169 ARG A O 1
ATOM 1364 N N . GLY A 1 170 ? -12.021 9.362 2.635 1.00 56.09 170 GLY A N 1
ATOM 1365 C CA . GLY A 1 170 ? -13.085 10.118 1.975 1.00 56.09 170 GLY A CA 1
ATOM 1366 C C . GLY A 1 170 ? -12.585 11.064 0.890 1.00 56.09 170 GLY A C 1
ATOM 1367 O O . GLY A 1 170 ? -11.460 11.561 0.957 1.00 56.09 170 GLY A O 1
ATOM 1368 N N . ARG A 1 171 ? -13.456 11.344 -0.090 1.00 49.94 171 ARG A N 1
ATOM 1369 C CA . ARG A 1 171 ? -13.205 12.329 -1.161 1.00 49.94 171 ARG A CA 1
ATOM 1370 C C . ARG A 1 171 ? -12.972 13.747 -0.625 1.00 49.94 171 ARG A C 1
ATOM 1372 O O . ARG A 1 171 ? -12.334 14.539 -1.302 1.00 49.94 171 ARG A O 1
ATOM 1379 N N . ASP A 1 172 ? -13.438 14.037 0.589 1.00 54.41 172 ASP A N 1
ATOM 1380 C CA . ASP A 1 172 ? -13.269 15.346 1.236 1.00 54.41 172 ASP A CA 1
ATOM 1381 C C . ASP A 1 172 ? -11.898 15.509 1.914 1.00 54.41 172 ASP A C 1
ATOM 1383 O O . ASP A 1 172 ? -11.558 16.596 2.378 1.00 54.41 172 ASP A O 1
ATOM 1387 N N . LYS A 1 173 ? -11.125 14.420 2.041 1.00 66.25 173 LYS A N 1
ATOM 1388 C CA . LYS A 1 173 ? -9.810 14.421 2.701 1.00 66.25 173 LYS A CA 1
ATOM 1389 C C . LYS A 1 173 ? -8.665 14.155 1.738 1.00 66.25 173 LYS A C 1
ATOM 1391 O O . LYS A 1 173 ? -7.615 14.764 1.902 1.00 66.25 173 LYS A O 1
ATOM 1396 N N . VAL A 1 174 ? -8.882 13.313 0.728 1.00 71.38 174 VAL A N 1
ATOM 1397 C CA . VAL A 1 174 ? -7.886 13.026 -0.308 1.00 71.38 174 VAL A CA 1
ATOM 1398 C C . VAL A 1 174 ? -8.355 13.593 -1.641 1.00 71.38 174 VAL A C 1
ATOM 1400 O O . VAL A 1 174 ? -9.476 13.327 -2.076 1.00 71.38 174 VAL A O 1
ATOM 1403 N N . ASN A 1 175 ? -7.473 14.336 -2.309 1.00 79.12 175 ASN A N 1
ATOM 1404 C CA . ASN A 1 175 ? -7.719 14.890 -3.636 1.00 79.12 175 ASN A CA 1
ATOM 1405 C C . ASN A 1 175 ? -8.143 13.778 -4.617 1.00 79.12 175 ASN A C 1
ATOM 1407 O O . ASN A 1 175 ? -7.452 12.769 -4.778 1.00 79.12 175 ASN A O 1
ATOM 1411 N N . ALA A 1 176 ? -9.277 13.976 -5.297 1.00 82.06 176 ALA A N 1
ATOM 1412 C CA . ALA A 1 176 ? -9.850 13.000 -6.222 1.00 82.06 176 ALA A CA 1
ATOM 1413 C C . ALA A 1 176 ? -8.883 12.600 -7.347 1.00 82.06 176 ALA A C 1
ATOM 1415 O O . ALA A 1 176 ? -8.858 11.441 -7.752 1.00 82.06 176 ALA A O 1
ATOM 1416 N N . ARG A 1 177 ? -8.053 13.535 -7.822 1.00 85.38 177 ARG A N 1
ATOM 1417 C CA . ARG A 1 177 ? -7.049 13.250 -8.854 1.00 85.38 177 ARG A CA 1
ATOM 1418 C C . ARG A 1 177 ? -5.944 12.340 -8.320 1.00 85.38 177 ARG A C 1
ATOM 1420 O O . ARG A 1 177 ? -5.535 11.418 -9.015 1.00 85.38 177 ARG A O 1
ATOM 1427 N N . THR A 1 178 ? -5.512 12.551 -7.081 1.00 85.75 178 THR A N 1
ATOM 1428 C CA . THR A 1 178 ? -4.535 11.689 -6.401 1.00 85.75 178 THR A CA 1
ATOM 1429 C C . THR A 1 178 ? -5.108 10.290 -6.173 1.00 85.75 178 THR A C 1
ATOM 1431 O O . THR A 1 178 ? -4.421 9.303 -6.423 1.00 85.75 178 THR A O 1
ATOM 1434 N N . LEU A 1 179 ? -6.395 10.180 -5.814 1.00 84.69 179 LEU A N 1
ATOM 1435 C CA . LEU A 1 179 ? -7.083 8.885 -5.742 1.00 84.69 179 LEU A CA 1
ATOM 1436 C C . LEU A 1 179 ? -7.092 8.162 -7.094 1.00 84.69 179 LEU A C 1
ATOM 1438 O O . LEU A 1 179 ? -6.815 6.968 -7.128 1.00 84.69 179 LEU A O 1
ATOM 1442 N N . SER A 1 180 ? -7.343 8.861 -8.207 1.00 86.12 180 SER A N 1
ATOM 1443 C CA . SER A 1 180 ? -7.261 8.254 -9.545 1.00 86.12 180 SER A CA 1
ATOM 1444 C C . SER A 1 180 ? -5.869 7.697 -9.846 1.00 86.12 180 SER A C 1
ATOM 1446 O O . SER A 1 180 ? -5.759 6.616 -10.421 1.00 86.12 180 SER A O 1
ATOM 1448 N N . VAL A 1 181 ? -4.804 8.382 -9.412 1.00 88.44 181 VAL A N 1
ATOM 1449 C CA . VAL A 1 181 ? -3.433 7.862 -9.543 1.00 88.44 181 VAL A CA 1
ATOM 1450 C C . VAL A 1 181 ? -3.240 6.614 -8.677 1.00 88.44 181 VAL A C 1
ATOM 1452 O O . VAL A 1 181 ? -2.693 5.625 -9.154 1.00 88.44 181 VAL A O 1
ATOM 1455 N N . MET A 1 182 ? -3.743 6.596 -7.439 1.00 88.12 182 MET A N 1
ATOM 1456 C CA . MET A 1 182 ? -3.683 5.396 -6.591 1.00 88.12 182 MET A CA 1
ATOM 1457 C C . MET A 1 182 ? -4.435 4.205 -7.203 1.00 88.12 182 MET A C 1
ATOM 1459 O O . MET A 1 182 ? -3.959 3.074 -7.104 1.00 88.12 182 MET A O 1
ATOM 1463 N N . VAL A 1 183 ? -5.571 4.448 -7.870 1.00 88.00 183 VAL A N 1
ATOM 1464 C CA . VAL A 1 183 ? -6.292 3.420 -8.643 1.00 88.00 183 VAL A CA 1
ATOM 1465 C C . VAL A 1 183 ? -5.453 2.933 -9.820 1.00 88.00 183 VAL A C 1
ATOM 1467 O O . VAL A 1 183 ? -5.346 1.728 -10.029 1.00 88.00 183 VAL A O 1
ATOM 1470 N N . ALA A 1 184 ? -4.811 3.840 -10.560 1.00 87.44 184 ALA A N 1
ATOM 1471 C CA . ALA A 1 184 ? -3.931 3.477 -11.672 1.00 87.44 184 ALA A CA 1
ATOM 1472 C C . ALA A 1 184 ? -2.721 2.643 -11.214 1.00 87.44 184 ALA A C 1
ATOM 1474 O O . ALA A 1 184 ? -2.265 1.767 -11.939 1.00 87.44 184 ALA A O 1
ATOM 1475 N N . MET A 1 185 ? -2.236 2.856 -9.990 1.00 87.44 185 MET A N 1
ATOM 1476 C CA . MET A 1 185 ? -1.192 2.033 -9.369 1.00 87.44 185 MET A CA 1
ATOM 1477 C C . MET A 1 185 ? -1.737 0.744 -8.730 1.00 87.44 185 MET A C 1
ATOM 1479 O O . MET A 1 185 ? -0.966 -0.037 -8.185 1.00 87.44 185 MET A O 1
ATOM 1483 N N . SER A 1 186 ? -3.056 0.513 -8.769 1.00 86.81 186 SER A N 1
ATOM 1484 C CA . SER A 1 186 ? -3.755 -0.575 -8.059 1.00 86.81 186 SER A CA 1
ATOM 1485 C C . SER A 1 186 ? -3.498 -0.612 -6.545 1.00 86.81 186 SER A C 1
ATOM 1487 O O . SER A 1 186 ? -3.719 -1.626 -5.889 1.00 86.81 186 SER A O 1
ATOM 1489 N N . ALA A 1 187 ? -3.082 0.522 -5.977 1.00 86.19 187 ALA A N 1
ATOM 1490 C CA . ALA A 1 187 ? -2.908 0.725 -4.542 1.00 86.19 187 ALA A CA 1
ATOM 1491 C C . ALA A 1 187 ? -4.227 1.118 -3.847 1.00 86.19 187 ALA A C 1
ATOM 1493 O O . ALA A 1 187 ? -4.283 1.217 -2.626 1.00 86.19 187 ALA A O 1
ATOM 1494 N N . TYR A 1 188 ? -5.291 1.364 -4.614 1.00 87.31 188 TYR A N 1
ATOM 1495 C CA . TYR A 1 188 ? -6.630 1.657 -4.113 1.00 87.31 188 TYR A CA 1
ATOM 1496 C C . TYR A 1 188 ? -7.688 1.157 -5.100 1.00 87.31 188 TYR A C 1
ATOM 1498 O O . TYR A 1 188 ? -7.500 1.239 -6.312 1.00 87.31 188 TYR A O 1
ATOM 1506 N N . GLN A 1 189 ? -8.825 0.678 -4.593 1.00 85.19 189 GLN A N 1
ATOM 1507 C CA . GLN A 1 189 ? -9.969 0.309 -5.425 1.00 85.19 189 GLN A CA 1
ATOM 1508 C C . GLN A 1 189 ? -11.271 0.799 -4.791 1.00 85.19 189 GLN A C 1
ATOM 1510 O O . GLN A 1 189 ? -11.580 0.485 -3.637 1.00 85.19 189 GLN A O 1
ATOM 1515 N N . ASP A 1 190 ? -12.048 1.561 -5.562 1.00 82.31 190 ASP A N 1
ATOM 1516 C CA . ASP A 1 190 ? -13.329 2.092 -5.099 1.00 82.31 190 ASP A CA 1
ATOM 1517 C C . ASP A 1 190 ? -14.349 0.960 -4.873 1.00 82.31 190 ASP A C 1
ATOM 1519 O O . ASP A 1 190 ? -14.395 -0.030 -5.605 1.00 82.31 190 ASP A O 1
ATOM 1523 N N . GLY A 1 191 ? -15.166 1.096 -3.829 1.00 79.31 191 GLY A N 1
ATOM 1524 C CA . GLY A 1 191 ? -16.231 0.150 -3.478 1.00 79.31 191 GLY A CA 1
ATOM 1525 C C . GLY A 1 191 ? -15.804 -1.135 -2.752 1.00 79.31 191 GLY A C 1
ATOM 1526 O O . GLY A 1 191 ? -16.675 -1.873 -2.289 1.00 79.31 191 GLY A O 1
ATOM 1527 N N . VAL A 1 192 ? -14.504 -1.401 -2.600 1.00 82.94 192 VAL A N 1
ATOM 1528 C CA . VAL A 1 192 ? -14.000 -2.572 -1.848 1.00 82.94 192 VAL A CA 1
ATOM 1529 C C . VAL A 1 192 ? -14.019 -2.314 -0.344 1.00 82.94 192 VAL A C 1
ATOM 1531 O O . VAL A 1 192 ? -14.337 -3.196 0.454 1.00 82.94 192 VAL A O 1
ATOM 1534 N N . ALA A 1 193 ? -13.733 -1.069 0.026 1.00 82.88 193 ALA A N 1
ATOM 1535 C CA . ALA A 1 193 ? -13.569 -0.632 1.395 1.00 82.88 193 ALA A CA 1
ATOM 1536 C C . ALA A 1 193 ? -14.850 -0.838 2.232 1.00 82.88 193 ALA A C 1
ATOM 1538 O O . ALA A 1 193 ? -15.911 -0.288 1.923 1.00 82.88 193 ALA A O 1
ATOM 1539 N N . LYS A 1 194 ? -14.757 -1.583 3.336 1.00 83.25 194 LYS A N 1
ATOM 1540 C CA . LYS A 1 194 ? -15.859 -1.802 4.286 1.00 83.25 194 LYS A CA 1
ATOM 1541 C C . LYS A 1 194 ? -15.676 -0.940 5.529 1.00 83.25 194 LYS A C 1
ATOM 1543 O O . LYS A 1 194 ? -14.564 -0.720 5.978 1.00 83.25 194 LYS A O 1
ATOM 1548 N N . THR A 1 195 ? -16.776 -0.426 6.075 1.00 81.62 195 THR A N 1
ATOM 1549 C CA . THR A 1 195 ? -16.753 0.392 7.307 1.00 81.62 195 THR A CA 1
ATOM 1550 C C . THR A 1 195 ? -16.903 -0.465 8.566 1.00 81.62 195 THR A C 1
ATOM 1552 O O . THR A 1 195 ? -16.492 -0.069 9.654 1.00 81.62 195 THR A O 1
ATOM 1555 N N . LYS A 1 196 ? -17.533 -1.636 8.439 1.00 82.94 196 LYS A N 1
ATOM 1556 C CA . LYS A 1 196 ? -17.773 -2.578 9.534 1.00 82.94 196 LYS A CA 1
ATOM 1557 C C . LYS A 1 196 ? -17.634 -4.006 9.026 1.00 82.94 196 LYS A C 1
ATOM 1559 O O . LYS A 1 196 ? -18.045 -4.291 7.902 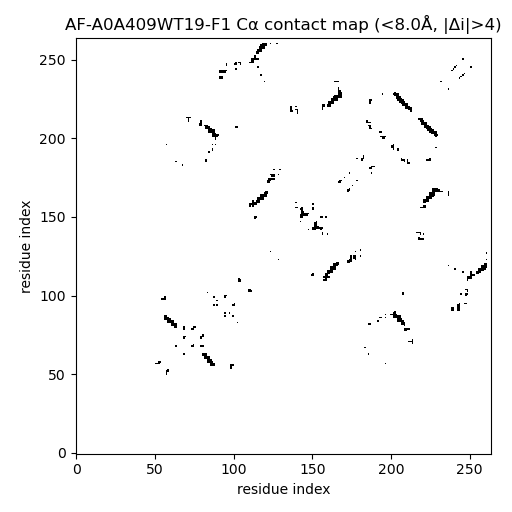1.00 82.94 196 LYS A O 1
ATOM 1564 N N . ILE A 1 197 ? -17.110 -4.882 9.875 1.00 82.56 197 ILE A N 1
ATOM 1565 C CA . ILE A 1 197 ? -17.080 -6.331 9.667 1.00 82.56 197 ILE A CA 1
ATOM 1566 C C . ILE A 1 197 ? -17.820 -6.963 10.835 1.00 82.56 197 ILE A C 1
ATOM 1568 O O . ILE A 1 197 ? -17.415 -6.843 11.993 1.00 82.56 197 ILE A O 1
ATOM 1572 N N . GLY A 1 198 ? -18.963 -7.582 10.543 1.00 81.38 198 GLY A N 1
ATOM 1573 C CA . GLY A 1 198 ? -19.876 -8.059 11.577 1.00 81.38 198 GLY A CA 1
ATOM 1574 C C . GLY A 1 198 ? -20.290 -6.923 12.518 1.00 81.38 198 GLY A C 1
ATOM 1575 O O . GLY A 1 198 ? -20.976 -5.986 12.112 1.00 81.38 198 GLY A O 1
ATOM 1576 N N . LYS A 1 199 ? -19.865 -7.004 13.784 1.00 80.81 199 LYS A N 1
ATOM 1577 C CA . LYS A 1 199 ? -20.149 -5.990 14.817 1.00 80.81 199 LYS A CA 1
ATOM 1578 C C . LYS A 1 199 ? -18.995 -5.010 15.056 1.00 80.81 199 LYS A C 1
ATOM 1580 O O . LYS A 1 199 ? -19.195 -4.018 15.752 1.00 80.81 199 LYS A O 1
ATOM 1585 N N . GLN A 1 200 ? -17.813 -5.271 14.501 1.00 83.44 200 GLN A N 1
ATOM 1586 C CA . GLN A 1 200 ? -16.624 -4.453 14.724 1.00 83.44 200 GLN A CA 1
ATOM 1587 C C . GLN A 1 200 ? -16.508 -3.356 13.662 1.00 83.44 200 GLN A C 1
ATOM 1589 O O . GLN A 1 200 ? -16.830 -3.561 12.489 1.00 83.44 200 GLN A O 1
ATOM 1594 N N . ALA A 1 201 ? -16.067 -2.172 14.084 1.00 85.12 201 ALA A N 1
ATOM 1595 C CA . ALA A 1 201 ? -15.760 -1.078 13.174 1.00 85.12 201 ALA A CA 1
ATOM 1596 C C . ALA A 1 201 ? -14.362 -1.272 12.582 1.00 85.12 201 ALA A C 1
ATOM 1598 O O . ALA A 1 201 ? -13.432 -1.632 13.299 1.00 85.12 201 ALA A O 1
ATOM 1599 N N . VAL A 1 202 ? -14.223 -1.009 11.285 1.00 85.56 202 VAL A N 1
ATOM 1600 C CA . VAL A 1 202 ? -12.918 -1.004 10.622 1.00 85.56 202 VAL A CA 1
ATOM 1601 C C . VAL A 1 202 ? -12.152 0.236 11.083 1.00 85.56 202 VAL A C 1
ATOM 1603 O O . VAL A 1 202 ? -12.708 1.334 11.153 1.00 85.56 202 VAL A O 1
ATOM 1606 N N . THR A 1 203 ? -10.891 0.056 11.457 1.00 84.38 203 THR A N 1
ATOM 1607 C CA . THR A 1 203 ? -9.975 1.123 11.882 1.00 84.38 203 THR A CA 1
ATOM 1608 C C . THR A 1 203 ? -9.096 1.568 10.714 1.00 84.38 203 THR A C 1
ATOM 1610 O O . THR A 1 203 ? -8.894 2.771 10.514 1.00 84.38 203 THR A O 1
ATOM 1613 N N . GLY A 1 204 ? -8.653 0.612 9.895 1.00 85.31 204 GLY A N 1
ATOM 1614 C CA . GLY A 1 204 ? -7.823 0.834 8.717 1.00 85.31 204 GLY A CA 1
ATOM 1615 C C . GLY A 1 204 ? -8.166 -0.124 7.580 1.00 85.31 204 GLY A C 1
ATOM 1616 O O . GLY A 1 204 ? -8.474 -1.297 7.789 1.00 85.31 204 GLY A O 1
ATOM 1617 N N . CYS A 1 205 ? -8.116 0.391 6.358 1.00 88.19 205 CYS A N 1
ATOM 1618 C CA . CYS A 1 205 ? -8.260 -0.392 5.139 1.00 88.19 205 CYS A CA 1
ATOM 1619 C C . CYS A 1 205 ? -6.869 -0.631 4.554 1.00 88.19 205 CYS A C 1
ATOM 1621 O O . CYS A 1 205 ? -6.215 0.340 4.204 1.00 88.19 205 CYS A O 1
ATOM 1623 N N . ILE A 1 206 ? -6.43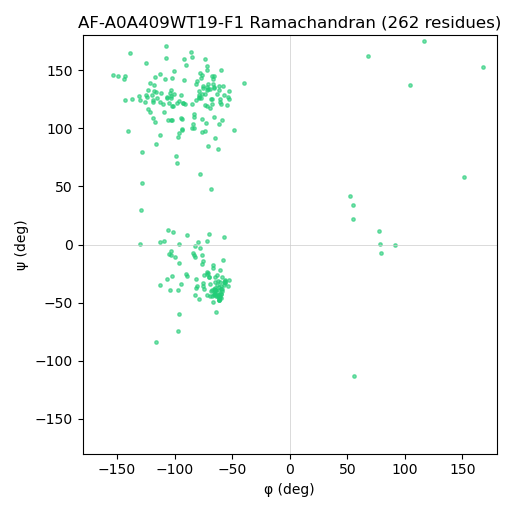3 -1.879 4.417 1.00 90.75 206 ILE A N 1
ATOM 1624 C CA . ILE A 1 206 ? -5.103 -2.229 3.911 1.00 90.75 206 ILE A CA 1
ATOM 1625 C C . ILE A 1 206 ? -5.253 -2.780 2.495 1.00 90.75 206 ILE A C 1
ATOM 1627 O O . ILE A 1 206 ? -6.024 -3.710 2.273 1.00 90.75 206 ILE A O 1
ATOM 1631 N N . TYR A 1 207 ? -4.518 -2.210 1.547 1.00 91.56 207 TYR A N 1
ATOM 1632 C CA . TYR A 1 207 ? -4.449 -2.648 0.156 1.00 91.56 207 TYR A CA 1
ATOM 1633 C C . TYR A 1 207 ? -3.013 -3.051 -0.153 1.00 91.56 207 TYR A C 1
ATOM 1635 O O . TYR A 1 207 ? -2.099 -2.248 0.022 1.00 91.56 207 TYR A O 1
ATOM 1643 N N . GLU A 1 208 ? -2.812 -4.274 -0.624 1.00 92.00 208 GLU A N 1
ATOM 1644 C CA . GLU A 1 208 ? -1.498 -4.813 -0.961 1.00 92.00 208 GLU A CA 1
ATOM 1645 C C . GLU A 1 208 ? -1.451 -5.169 -2.446 1.00 92.00 208 GLU A C 1
ATOM 1647 O O . GLU A 1 208 ? -2.245 -5.980 -2.941 1.00 92.00 208 GLU A O 1
ATOM 1652 N N . TYR A 1 209 ? -0.499 -4.576 -3.163 1.00 92.88 209 TYR A N 1
ATOM 1653 C CA . TYR A 1 209 ? -0.294 -4.836 -4.582 1.00 92.88 209 TYR A CA 1
ATOM 1654 C C . TYR A 1 209 ? 1.157 -4.579 -4.999 1.00 92.88 209 TYR A C 1
ATOM 1656 O O . TYR A 1 209 ? 1.802 -3.656 -4.498 1.00 92.88 209 TYR A O 1
ATOM 1664 N N . THR A 1 210 ? 1.671 -5.365 -5.946 1.00 92.25 210 THR A N 1
ATOM 1665 C CA . THR A 1 210 ? 3.005 -5.139 -6.511 1.00 92.25 210 THR A CA 1
ATOM 1666 C C . THR A 1 210 ? 2.875 -4.287 -7.772 1.00 92.25 210 THR A C 1
ATOM 1668 O O . THR A 1 210 ? 2.539 -4.770 -8.853 1.00 92.25 210 THR A O 1
ATOM 1671 N N . THR A 1 211 ? 3.136 -2.987 -7.623 1.00 89.88 211 THR A N 1
ATOM 1672 C CA . THR A 1 211 ? 3.019 -2.004 -8.704 1.00 89.88 211 THR A CA 1
ATOM 1673 C C . THR A 1 211 ? 4.133 -2.188 -9.726 1.00 89.88 211 THR A C 1
ATOM 1675 O O . THR A 1 211 ? 5.303 -2.336 -9.371 1.00 89.88 211 THR A O 1
ATOM 1678 N N . GLN A 1 212 ? 3.771 -2.135 -11.005 1.00 88.94 212 GLN A N 1
ATOM 1679 C CA . GLN A 1 212 ? 4.701 -2.174 -12.129 1.00 88.94 212 GLN A CA 1
ATOM 1680 C C . GLN A 1 212 ? 4.686 -0.823 -12.851 1.00 88.94 212 GLN A C 1
ATOM 1682 O O . GLN A 1 212 ? 3.654 -0.157 -12.908 1.00 88.94 212 GLN A O 1
ATOM 1687 N N . SER A 1 213 ? 5.829 -0.416 -13.401 1.00 83.75 213 SER A N 1
ATOM 1688 C CA . SER A 1 213 ? 5.922 0.737 -14.300 1.00 83.75 213 SER A CA 1
ATOM 1689 C C . SER A 1 213 ? 6.173 0.248 -15.724 1.00 83.75 213 SER A C 1
ATOM 1691 O O . SER A 1 213 ? 6.902 -0.720 -15.937 1.00 83.75 213 SER A O 1
ATOM 1693 N N . ALA A 1 214 ? 5.566 0.916 -16.705 1.00 80.25 214 ALA A N 1
ATOM 1694 C CA . ALA A 1 214 ? 5.829 0.670 -18.124 1.00 80.25 214 ALA A CA 1
ATOM 1695 C C . ALA A 1 214 ? 7.168 1.284 -18.589 1.00 80.25 214 ALA A C 1
ATOM 1697 O O . ALA A 1 214 ? 7.620 1.039 -19.708 1.00 80.25 214 ALA A O 1
ATOM 1698 N N . GLU A 1 215 ? 7.808 2.098 -17.744 1.00 82.56 215 GLU A N 1
ATOM 1699 C CA . GLU A 1 215 ? 9.072 2.759 -18.053 1.00 82.56 215 GLU A CA 1
ATOM 1700 C C . GLU A 1 215 ? 10.239 1.758 -18.085 1.00 82.56 215 GLU A C 1
ATOM 1702 O O . GL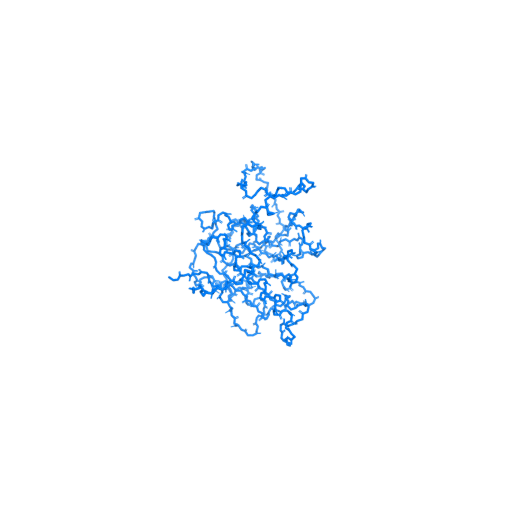U A 1 215 ? 10.417 0.925 -17.188 1.00 82.56 215 GLU A O 1
ATOM 1707 N N . LYS A 1 216 ? 11.079 1.855 -19.124 1.00 79.56 216 LYS A N 1
ATOM 1708 C CA . LYS A 1 216 ? 12.230 0.964 -19.310 1.00 79.56 216 LYS A CA 1
ATOM 1709 C C . LYS A 1 216 ? 13.225 1.094 -18.157 1.00 79.56 216 LYS A C 1
ATOM 1711 O O . LYS A 1 216 ? 13.622 2.187 -17.773 1.00 79.56 216 LYS A O 1
ATOM 1716 N N . GLY A 1 217 ? 13.714 -0.046 -17.672 1.00 80.62 217 GLY A N 1
ATOM 1717 C CA . GLY A 1 217 ? 14.763 -0.087 -16.651 1.00 80.62 217 GLY A CA 1
ATOM 1718 C C . GLY A 1 217 ? 14.283 0.198 -15.226 1.00 80.62 217 GLY A C 1
ATOM 1719 O O . GLY A 1 217 ? 15.134 0.384 -14.351 1.00 80.62 217 GLY A O 1
ATOM 1720 N N . THR A 1 218 ? 12.965 0.212 -15.008 1.00 86.38 218 THR A N 1
ATOM 1721 C CA . THR A 1 218 ? 12.332 0.155 -13.687 1.00 86.38 218 THR A CA 1
ATOM 1722 C C . THR A 1 218 ? 12.167 -1.295 -13.220 1.00 86.38 218 THR A C 1
ATOM 1724 O O . THR A 1 218 ? 12.344 -2.238 -13.995 1.00 86.38 218 THR A O 1
ATOM 1727 N N . VAL A 1 219 ? 11.875 -1.478 -11.933 1.00 89.19 219 VAL A N 1
ATOM 1728 C CA . VAL A 1 219 ? 11.579 -2.782 -11.321 1.00 89.19 219 VAL A CA 1
ATOM 1729 C C . VAL A 1 219 ? 10.216 -2.716 -10.627 1.00 89.19 219 VAL A C 1
ATOM 1731 O O . VAL A 1 219 ? 9.790 -1.613 -10.270 1.00 89.19 219 VAL A O 1
ATOM 1734 N N . PRO A 1 220 ? 9.524 -3.851 -10.428 1.00 91.38 220 PRO A N 1
ATOM 1735 C CA . PRO A 1 220 ? 8.293 -3.869 -9.650 1.00 91.38 220 PRO A CA 1
ATOM 1736 C C . PRO A 1 220 ? 8.531 -3.392 -8.215 1.00 91.38 220 PRO A C 1
ATOM 1738 O O . PRO A 1 220 ? 9.615 -3.579 -7.669 1.00 91.38 220 PRO A O 1
ATOM 1741 N N . VAL A 1 221 ? 7.518 -2.790 -7.597 1.00 91.00 221 VAL A N 1
ATOM 1742 C CA . VAL A 1 221 ? 7.597 -2.263 -6.230 1.00 91.00 221 VAL A CA 1
ATOM 1743 C C . VAL A 1 221 ? 6.401 -2.752 -5.428 1.00 91.00 221 VAL A C 1
ATOM 1745 O O . VAL A 1 221 ? 5.257 -2.579 -5.846 1.00 91.00 221 VAL A O 1
ATOM 1748 N N . GLN A 1 222 ? 6.655 -3.342 -4.260 1.00 91.19 222 GLN A N 1
ATOM 1749 C CA . GLN A 1 222 ? 5.586 -3.738 -3.349 1.00 91.19 222 GLN A CA 1
ATOM 1750 C C . GLN A 1 222 ? 4.999 -2.507 -2.672 1.00 91.19 222 GLN A C 1
ATOM 1752 O O . GLN A 1 222 ? 5.710 -1.784 -1.974 1.00 91.19 222 GLN A O 1
ATOM 1757 N N . VAL A 1 223 ? 3.704 -2.281 -2.870 1.00 92.00 223 VAL A N 1
ATOM 1758 C CA . VAL A 1 223 ? 2.986 -1.145 -2.301 1.00 92.00 223 VAL A CA 1
ATOM 1759 C C . VAL A 1 223 ? 1.936 -1.649 -1.319 1.00 92.00 223 VAL A C 1
ATOM 1761 O O . VAL A 1 223 ? 1.082 -2.468 -1.660 1.00 92.00 223 VAL A O 1
ATOM 1764 N N . ILE A 1 224 ? 1.997 -1.122 -0.098 1.00 91.94 224 ILE A N 1
ATOM 1765 C CA . ILE A 1 224 ? 0.962 -1.255 0.923 1.00 91.94 224 ILE A CA 1
ATOM 1766 C C . ILE A 1 224 ? 0.306 0.111 1.078 1.00 91.94 224 ILE A C 1
ATOM 1768 O O . ILE A 1 224 ? 0.944 1.051 1.543 1.00 91.94 224 ILE A O 1
ATOM 1772 N N . SER A 1 225 ? -0.965 0.245 0.720 1.00 90.12 225 SER A N 1
ATOM 1773 C CA . SER A 1 225 ? -1.731 1.448 1.037 1.00 90.12 225 SER A CA 1
ATOM 1774 C C . SER A 1 225 ? -2.613 1.208 2.249 1.00 90.12 225 SER A C 1
ATOM 1776 O O . SER A 1 225 ? -3.350 0.228 2.294 1.00 90.12 225 SER A O 1
ATOM 1778 N N . SER A 1 226 ? -2.551 2.110 3.226 1.00 88.50 226 SER A N 1
ATOM 1779 C CA . SER A 1 226 ? -3.377 2.060 4.428 1.00 88.50 226 SER A CA 1
ATOM 1780 C C . SER A 1 226 ? -4.102 3.389 4.663 1.00 88.50 226 SER A C 1
ATOM 1782 O O . SER A 1 226 ? -3.650 4.217 5.463 1.00 88.50 226 SER A O 1
ATOM 1784 N N . PRO A 1 227 ? -5.212 3.652 3.947 1.00 84.94 227 PRO A N 1
ATOM 1785 C CA . PRO A 1 227 ? -6.143 4.704 4.323 1.00 84.94 227 PRO A CA 1
ATOM 1786 C C . PRO A 1 227 ? -6.861 4.363 5.629 1.00 84.94 227 PRO A C 1
ATOM 1788 O O . PRO A 1 227 ? -7.581 3.364 5.743 1.00 84.94 227 PRO A O 1
ATOM 1791 N N . LYS A 1 228 ? -6.696 5.241 6.617 1.00 81.62 228 LYS A N 1
ATOM 1792 C CA . LYS A 1 228 ? -7.359 5.145 7.922 1.00 81.62 228 LYS A CA 1
ATOM 1793 C C . LYS A 1 228 ? -8.787 5.673 7.831 1.00 81.62 228 LYS A C 1
ATOM 1795 O O . LYS A 1 228 ? -9.022 6.695 7.198 1.00 81.62 228 LYS A O 1
ATOM 1800 N N . GLU A 1 229 ? -9.748 5.035 8.500 1.00 77.06 229 GLU A N 1
ATOM 1801 C CA . GLU A 1 229 ? -11.149 5.503 8.485 1.00 77.06 229 GLU A CA 1
ATOM 1802 C C . GLU A 1 229 ? -11.311 6.871 9.153 1.00 77.06 229 GLU A C 1
ATOM 1804 O O . GLU A 1 229 ? -12.061 7.728 8.685 1.00 77.06 229 GLU A O 1
ATOM 1809 N N . LYS A 1 230 ? -10.594 7.082 10.259 1.00 74.06 230 LYS A N 1
ATOM 1810 C CA . LYS A 1 230 ? -10.646 8.306 11.059 1.00 74.06 230 LYS A CA 1
ATOM 1811 C C . LYS A 1 230 ? -9.291 8.990 11.042 1.00 74.06 230 LYS A C 1
ATOM 1813 O O . LYS A 1 230 ? -8.266 8.317 11.110 1.00 74.06 230 LYS A O 1
ATOM 1818 N N . ASN A 1 231 ? -9.313 10.322 11.033 1.00 70.81 231 ASN A N 1
ATOM 1819 C CA . ASN A 1 231 ? -8.099 11.090 11.255 1.00 70.81 231 ASN A CA 1
ATOM 1820 C C . ASN A 1 231 ? -7.658 10.923 12.720 1.00 70.81 231 ASN A C 1
ATOM 1822 O O . ASN A 1 231 ? -8.421 11.265 13.625 1.00 70.81 231 ASN A O 1
ATOM 1826 N N . GLN A 1 232 ? -6.473 10.354 12.944 1.00 64.31 232 GLN A N 1
ATOM 1827 C CA . GLN A 1 232 ? -5.956 10.024 14.280 1.00 64.31 232 GLN A CA 1
ATOM 1828 C C . GLN A 1 232 ? -4.535 10.548 14.531 1.00 64.31 232 GLN A C 1
ATOM 1830 O O . GLN A 1 232 ? -3.809 9.983 15.343 1.00 64.31 232 GLN A O 1
ATOM 1835 N N . THR A 1 233 ? -4.146 11.662 13.905 1.00 71.44 233 THR A N 1
ATOM 1836 C CA . THR A 1 233 ? -2.826 12.312 14.050 1.00 71.44 233 THR A CA 1
ATOM 1837 C C . THR A 1 233 ? -1.645 11.512 13.478 1.00 71.44 233 THR A C 1
ATOM 1839 O O . THR A 1 233 ? -1.700 10.292 13.282 1.00 71.44 233 THR A O 1
ATOM 1842 N N . LYS A 1 234 ? -0.519 12.210 13.263 1.00 67.00 234 LYS A N 1
ATOM 1843 C CA . LYS A 1 234 ? 0.730 11.638 12.731 1.00 67.00 234 LYS A CA 1
ATOM 1844 C C . LYS A 1 234 ? 1.302 10.528 13.625 1.00 67.00 234 LYS A C 1
ATOM 1846 O O . LYS A 1 234 ? 1.909 9.589 13.119 1.00 67.00 234 LYS A O 1
ATOM 1851 N N . ILE A 1 235 ? 1.109 10.602 14.945 1.00 72.69 235 ILE A N 1
ATOM 1852 C CA . ILE A 1 235 ? 1.634 9.606 15.896 1.00 72.69 235 ILE A CA 1
ATOM 1853 C C . ILE A 1 235 ? 0.978 8.244 15.662 1.00 72.69 235 ILE A C 1
ATOM 1855 O O . ILE A 1 235 ? 1.671 7.234 15.583 1.00 72.69 235 ILE A O 1
ATOM 1859 N N . ASN A 1 236 ? -0.337 8.216 15.440 1.00 77.94 236 ASN A N 1
ATOM 1860 C CA . ASN A 1 236 ? -1.042 6.975 15.137 1.00 77.94 236 ASN A CA 1
ATOM 1861 C C . ASN A 1 236 ? -0.590 6.368 13.799 1.00 77.94 236 ASN A C 1
ATOM 1863 O O . ASN A 1 236 ? -0.439 5.154 13.706 1.00 77.94 236 ASN A O 1
ATOM 1867 N N . SER A 1 237 ? -0.308 7.192 12.780 1.00 75.38 237 SER A N 1
ATOM 1868 C CA . SER A 1 237 ? 0.266 6.706 11.513 1.00 75.38 237 SER A CA 1
ATOM 1869 C C . SER A 1 237 ? 1.610 5.996 11.723 1.00 75.38 237 SER A C 1
ATOM 1871 O O . SER A 1 237 ? 1.858 4.963 11.108 1.00 75.38 237 SER A O 1
ATOM 1873 N N . HIS A 1 238 ? 2.454 6.500 12.631 1.00 75.31 238 HIS A N 1
ATOM 1874 C CA . HIS A 1 238 ? 3.692 5.815 13.012 1.00 75.31 238 HIS A CA 1
ATOM 1875 C C . HIS A 1 238 ? 3.432 4.529 13.807 1.00 75.31 238 HIS A C 1
ATOM 1877 O O . HIS A 1 238 ? 4.166 3.564 13.634 1.00 75.31 238 HIS A O 1
ATOM 1883 N N . SER A 1 239 ? 2.394 4.465 14.645 1.00 78.81 239 SER A N 1
ATOM 1884 C CA . SER A 1 239 ? 2.025 3.215 15.324 1.00 78.81 239 SER A CA 1
ATOM 1885 C C . SER A 1 239 ? 1.627 2.125 14.325 1.00 78.81 239 SER A C 1
ATOM 1887 O O . SER A 1 239 ? 2.098 1.000 14.447 1.00 78.81 239 SER A O 1
ATOM 1889 N N . TRP A 1 240 ? 0.840 2.454 13.293 1.00 79.44 240 TRP A N 1
ATOM 1890 C CA . TRP A 1 240 ? 0.551 1.525 12.188 1.00 79.44 240 TRP A CA 1
ATOM 1891 C C . TRP A 1 240 ? 1.817 1.068 11.467 1.00 79.44 240 TRP A C 1
ATOM 1893 O O . TRP A 1 240 ? 1.969 -0.104 11.134 1.00 79.44 240 TRP A O 1
ATOM 1903 N N . LEU A 1 241 ? 2.757 1.983 11.267 1.00 78.06 241 LEU A N 1
ATOM 1904 C CA . LEU A 1 241 ? 4.029 1.657 10.654 1.00 78.06 241 LEU A CA 1
ATOM 1905 C C . LEU A 1 241 ? 4.859 0.687 11.507 1.00 78.06 241 LEU A C 1
ATOM 1907 O O . LEU A 1 241 ? 5.246 -0.368 11.020 1.00 78.06 241 LEU A O 1
ATOM 1911 N N . PHE A 1 242 ? 5.178 1.050 12.749 1.00 77.31 242 PHE A N 1
ATOM 1912 C CA . PHE A 1 242 ? 6.151 0.310 13.555 1.00 77.31 242 PHE A CA 1
ATOM 1913 C C . PHE A 1 242 ? 5.541 -0.906 14.243 1.00 77.31 242 PHE A C 1
ATOM 1915 O O . PHE A 1 242 ? 6.144 -1.977 14.232 1.00 77.31 242 PHE A O 1
ATOM 1922 N N . ASN A 1 243 ? 4.348 -0.746 14.816 1.00 79.31 243 ASN A N 1
ATOM 1923 C CA . ASN A 1 243 ? 3.767 -1.747 15.707 1.00 79.31 243 ASN A CA 1
ATOM 1924 C C . ASN A 1 243 ? 2.932 -2.777 14.936 1.00 79.31 243 ASN A C 1
ATOM 1926 O O . ASN A 1 243 ? 2.869 -3.928 15.356 1.00 79.31 243 ASN A O 1
ATOM 1930 N N . ALA A 1 244 ? 2.374 -2.400 13.778 1.00 80.94 244 ALA A N 1
ATOM 1931 C CA . ALA A 1 244 ? 1.680 -3.329 12.887 1.00 80.94 244 ALA A CA 1
ATOM 1932 C C . ALA A 1 244 ? 2.584 -3.824 11.745 1.00 80.94 244 ALA A C 1
ATOM 1934 O O . ALA A 1 244 ? 3.050 -4.965 11.762 1.00 80.94 244 ALA A O 1
ATOM 1935 N N . PHE A 1 245 ? 2.855 -2.984 10.740 1.00 81.12 245 PHE A N 1
ATOM 1936 C CA . PHE A 1 245 ? 3.474 -3.452 9.492 1.00 81.12 245 PHE A CA 1
ATOM 1937 C C . PHE A 1 245 ? 4.950 -3.830 9.644 1.00 81.12 245 PHE A C 1
ATOM 1939 O O . PHE A 1 245 ? 5.383 -4.868 9.136 1.00 81.12 245 PHE A O 1
ATOM 1946 N N . GLY A 1 246 ? 5.720 -3.010 10.358 1.00 71.75 246 GLY A N 1
ATOM 1947 C CA . GLY A 1 246 ? 7.142 -3.225 10.613 1.00 71.75 246 GLY A CA 1
ATOM 1948 C C . GLY A 1 246 ? 7.401 -4.459 11.475 1.00 71.75 246 GLY A C 1
ATOM 1949 O O . GLY A 1 246 ? 8.323 -5.219 11.178 1.00 71.75 246 GLY A O 1
ATOM 1950 N N . ALA A 1 247 ? 6.545 -4.701 12.474 1.00 71.25 247 ALA A N 1
ATOM 1951 C CA . ALA A 1 247 ? 6.606 -5.885 13.326 1.00 71.25 247 ALA A CA 1
ATOM 1952 C C . ALA A 1 247 ? 6.426 -7.189 12.527 1.00 71.25 247 ALA A C 1
ATOM 1954 O O . ALA A 1 247 ? 7.190 -8.134 12.710 1.00 71.25 247 ALA A O 1
ATOM 1955 N N . ILE A 1 248 ? 5.471 -7.227 11.590 1.00 70.00 248 ILE A N 1
ATOM 1956 C CA . ILE A 1 248 ? 5.209 -8.415 10.756 1.00 70.00 248 ILE A CA 1
ATOM 1957 C C . ILE A 1 248 ? 6.275 -8.605 9.677 1.00 70.00 248 ILE A C 1
ATOM 1959 O O . ILE A 1 248 ? 6.698 -9.727 9.400 1.00 70.00 248 ILE A O 1
ATOM 1963 N N . SER A 1 249 ? 6.749 -7.511 9.082 1.00 57.88 249 SER A N 1
ATOM 1964 C CA . SER A 1 249 ? 7.686 -7.554 7.951 1.00 57.88 249 SER A CA 1
ATOM 1965 C C . SER A 1 249 ? 9.111 -7.992 8.334 1.00 57.88 249 SER A C 1
ATOM 1967 O O . SER A 1 249 ? 9.985 -8.041 7.466 1.00 57.88 249 SER A O 1
ATOM 1969 N N . SER A 1 250 ? 9.348 -8.345 9.608 1.00 59.66 250 SER A N 1
ATOM 1970 C CA . SER A 1 250 ? 10.643 -8.788 10.145 1.00 59.66 250 SER A CA 1
ATOM 1971 C C . SER A 1 250 ? 11.787 -7.812 9.832 1.00 59.66 250 SER A C 1
ATOM 1973 O O . SER A 1 250 ? 12.885 -8.241 9.469 1.00 59.66 250 SER A O 1
ATOM 1975 N N . LEU A 1 251 ? 11.536 -6.500 9.949 1.00 54.97 251 LEU A N 1
ATOM 1976 C CA . LEU A 1 251 ? 12.562 -5.480 9.715 1.00 54.97 251 LEU A CA 1
ATOM 1977 C C . LEU A 1 251 ? 13.733 -5.645 10.697 1.00 54.97 251 LEU A C 1
ATOM 1979 O O . LEU A 1 251 ? 13.550 -5.606 11.913 1.00 54.97 251 LEU A O 1
ATOM 1983 N N . GLN A 1 252 ? 14.956 -5.765 10.171 1.00 48.59 252 GLN A N 1
ATOM 1984 C CA . GLN A 1 252 ? 16.191 -5.598 10.944 1.00 48.59 252 GLN A CA 1
ATOM 1985 C C . GLN A 1 252 ? 17.276 -4.905 10.097 1.00 48.59 252 GLN A C 1
ATOM 1987 O O . GLN A 1 252 ? 17.653 -5.463 9.066 1.00 48.59 252 GLN A O 1
ATOM 1992 N N . PRO A 1 253 ? 17.874 -3.768 10.522 1.00 47.88 253 PRO A N 1
ATOM 1993 C CA . PRO A 1 253 ? 17.480 -2.825 11.572 1.00 47.88 253 PRO A CA 1
ATOM 1994 C C . PRO A 1 253 ? 16.567 -1.691 11.057 1.00 47.88 253 PRO A C 1
ATOM 1996 O O . PRO A 1 253 ? 16.598 -1.305 9.892 1.00 47.88 253 PRO A O 1
ATOM 1999 N N . ASN A 1 254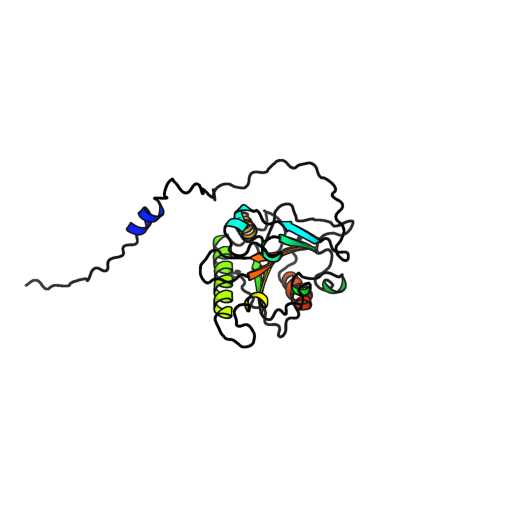 ? 15.769 -1.146 11.977 1.00 48.34 254 ASN A N 1
ATOM 2000 C CA . ASN A 1 254 ? 14.683 -0.186 11.759 1.00 48.34 254 ASN A CA 1
ATOM 2001 C C . ASN A 1 254 ? 15.171 1.220 11.360 1.00 48.34 254 ASN A C 1
ATOM 2003 O O . ASN A 1 254 ? 15.268 2.100 12.214 1.00 48.34 254 ASN A O 1
ATOM 2007 N N . VAL A 1 255 ? 15.437 1.463 10.074 1.00 47.72 255 VAL A N 1
ATOM 2008 C CA . VAL A 1 255 ? 15.560 2.834 9.545 1.00 47.72 255 VAL A CA 1
ATOM 2009 C C . VAL A 1 255 ? 14.397 3.104 8.590 1.00 47.72 255 VAL A C 1
ATOM 2011 O O . VAL A 1 255 ? 14.483 2.748 7.414 1.00 47.72 255 VAL A O 1
ATOM 2014 N N . PRO A 1 256 ? 13.292 3.704 9.064 1.00 49.72 256 PRO A N 1
ATOM 2015 C CA . PRO A 1 256 ? 12.280 4.233 8.164 1.00 49.72 256 PRO A CA 1
ATOM 2016 C C . PRO A 1 256 ? 12.877 5.425 7.410 1.00 49.72 256 PRO A C 1
ATOM 2018 O O . PRO A 1 256 ? 13.364 6.377 8.021 1.00 49.72 256 PRO A O 1
ATOM 2021 N N . LEU A 1 257 ? 12.828 5.392 6.080 1.00 51.09 257 LEU A N 1
ATOM 2022 C CA . LEU A 1 257 ? 12.916 6.623 5.301 1.00 51.09 257 LEU A CA 1
ATOM 2023 C C . LEU A 1 257 ? 11.508 7.224 5.264 1.00 51.09 257 LEU A C 1
ATOM 2025 O O . LEU A 1 257 ? 10.659 6.748 4.509 1.00 51.09 257 LEU A O 1
ATOM 2029 N N . ASP A 1 258 ? 11.261 8.229 6.111 1.00 49.34 258 ASP A N 1
ATOM 2030 C CA . ASP A 1 258 ? 10.091 9.106 5.979 1.00 49.34 258 ASP A CA 1
ATOM 2031 C C . ASP A 1 258 ? 10.343 10.020 4.776 1.00 49.34 258 ASP A C 1
ATOM 2033 O O . ASP A 1 258 ? 11.171 10.932 4.829 1.00 49.34 258 ASP A O 1
ATOM 2037 N N . VAL A 1 259 ? 9.667 9.737 3.665 1.00 53.34 259 VAL A N 1
ATOM 2038 C CA . VAL A 1 259 ? 9.615 10.629 2.505 1.00 53.34 259 VAL A CA 1
ATOM 2039 C C . VAL A 1 259 ? 8.307 11.410 2.619 1.00 53.34 259 VAL A C 1
ATOM 2041 O O . VAL A 1 259 ? 7.336 11.163 1.903 1.00 53.34 259 VAL A O 1
ATOM 2044 N N . GLY A 1 260 ? 8.249 12.306 3.604 1.00 41.59 260 GLY A N 1
ATOM 2045 C CA . GLY A 1 260 ? 7.110 13.192 3.819 1.00 41.59 260 GL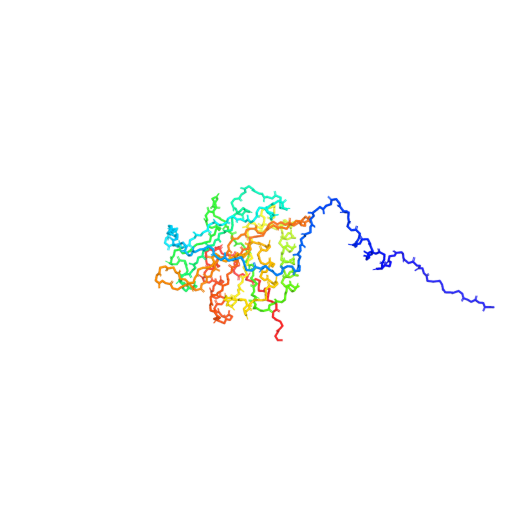Y A CA 1
ATOM 2046 C C . GLY A 1 260 ? 7.086 14.329 2.795 1.00 41.59 260 GLY A C 1
ATOM 2047 O O . GLY A 1 260 ? 8.113 14.948 2.530 1.00 41.59 260 GLY A O 1
ATOM 2048 N N . LEU A 1 261 ? 5.906 14.631 2.244 1.00 47.75 261 LEU A N 1
ATOM 2049 C CA . LEU A 1 261 ? 5.673 15.790 1.366 1.00 47.75 261 LEU A CA 1
ATOM 2050 C C . LEU A 1 261 ? 5.278 17.074 2.120 1.00 47.75 261 LEU A C 1
ATOM 2052 O O . LEU A 1 261 ? 4.946 18.080 1.502 1.00 47.75 261 LEU A O 1
ATOM 2056 N N . THR A 1 262 ? 5.330 17.095 3.451 1.00 37.94 262 THR A N 1
ATOM 2057 C CA . THR A 1 262 ? 4.861 18.262 4.205 1.00 37.94 262 THR A CA 1
ATOM 2058 C C . THR A 1 262 ? 5.948 19.336 4.299 1.00 37.94 262 THR A C 1
ATOM 2060 O O . THR A 1 262 ? 6.873 19.225 5.104 1.00 37.94 262 THR A O 1
ATOM 2063 N N . SER A 1 263 ? 5.809 20.404 3.505 1.00 33.75 263 SER A N 1
ATOM 2064 C CA . SER A 1 263 ? 6.263 21.732 3.928 1.00 33.75 263 SER A CA 1
ATOM 2065 C C . SER A 1 263 ? 5.610 22.046 5.273 1.00 33.75 263 SER A C 1
ATOM 2067 O O . SER A 1 263 ? 4.384 22.014 5.385 1.00 33.75 263 SER A O 1
ATOM 2069 N N . ILE A 1 264 ? 6.447 22.272 6.283 1.00 33.44 264 ILE A N 1
ATOM 2070 C CA . ILE A 1 264 ? 6.068 22.857 7.575 1.00 33.44 264 ILE A CA 1
ATOM 2071 C C . ILE A 1 264 ? 5.527 24.268 7.332 1.00 33.44 264 ILE A C 1
ATOM 2073 O O . ILE A 1 264 ? 6.109 24.957 6.462 1.00 33.44 264 ILE A O 1
#

Solvent-accessible surface area (backbone atoms only — not comparable to full-atom values): 15674 Å² total; per-residue (Å²): 143,85,82,88,82,88,78,86,82,79,91,80,66,86,63,67,63,56,61,65,73,68,65,73,67,93,81,64,92,73,80,79,69,86,80,65,72,84,73,84,73,82,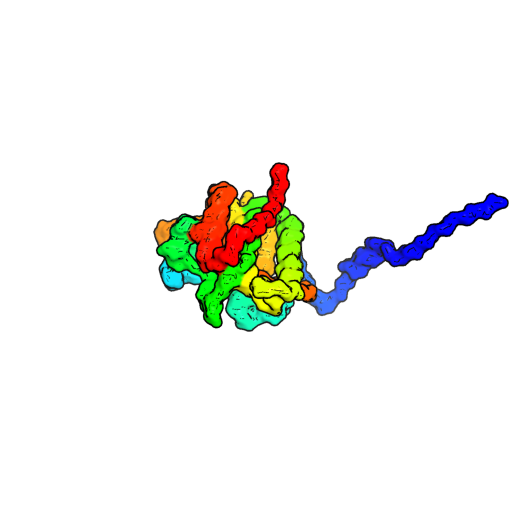76,78,73,90,69,90,72,86,70,77,54,57,83,83,36,56,59,46,78,41,73,56,63,64,80,60,44,73,66,44,88,69,65,80,52,63,55,56,38,28,30,36,37,38,55,36,62,59,54,36,79,41,26,58,85,70,59,58,81,60,76,50,65,75,40,90,75,57,49,58,29,63,40,50,40,36,32,60,46,58,72,54,53,44,66,62,51,51,54,51,53,49,50,50,41,50,50,52,26,53,46,22,71,36,89,40,96,84,57,28,36,99,64,19,41,71,24,35,39,37,36,40,38,28,62,28,64,47,75,92,47,32,41,64,64,32,50,51,50,33,39,75,53,48,39,42,64,89,89,71,76,66,67,55,58,93,91,42,54,37,43,33,42,36,24,39,23,44,32,73,66,82,56,88,85,55,50,59,40,38,33,37,22,36,41,17,55,57,71,63,64,73,67,48,57,48,37,38,44,52,46,24,53,39,57,72,36,58,54,66,73,89,65,73,48,75,58,64,79,74,82,126

Foldseek 3Di:
DDDDDDDDDDPDDPPVVVVVVPDDDPPPPDDPPPVDPPDDDPDDPDDPDDDDADQNWDKDWAFAPVVLLVLDDDNPDSQAGTKIKTFALDALLCCVVSVHADPQVPDVVRQAAAAEEEEEDWADDLVLLVVLVVVVQVVQLVQQCDPDVPQYHPCSQSNYEYEYEYFADDCVTYPPSNVVVCSSQQLDDPPPDDQDDPHTGGQKMWIWHFGDDSDPSTDTHIYIYIYGNHGDDPVSVVSNVVNHPVVNSNYPPDDYPYPYPDDD

Secondary structure (DSSP, 8-state):
-----PPP--S--TTHHHHHTT---TT------TT-----PPPP------PPPBTTBEEEEEEPPHHHHTTSS--SSHHHHEEEEEEE-S-GGGTTTTT---GGGGSSSPPPPSEEEEEEESS--HHHHHHHHHHHHHHHHHHHHS--TTT-STTGGGGEEEEEEEES-STTTS-HHHHHHHHHTTS--TTT--SEETTEEPSEEEEEEEE---STT---EEEEEEEESS--HHHHHHHIIIIIIIHHTT-SS---EE------